Protein AF-A0A7V3EQZ7-F1 (afdb_monomer)

Mean predicted aligned error: 13.03 Å

pLDDT: mean 77.21, std 15.36, range [34.28, 95.94]

Solvent-accessible surface area (backbone atoms only — not comparable to full-atom values): 15156 Å² total; per-residue (Å²): 136,85,84,82,81,80,83,74,88,70,59,71,72,59,52,54,57,37,62,77,51,79,69,60,66,85,85,65,76,62,70,61,58,58,54,49,47,52,64,70,72,48,62,61,66,61,53,50,52,51,52,51,52,52,51,52,51,50,51,52,51,50,65,69,26,66,85,66,80,50,42,70,63,57,50,53,47,49,53,52,50,50,51,50,47,51,52,50,52,52,55,58,70,69,51,71,68,73,66,48,40,82,42,13,67,59,35,39,50,50,30,52,51,52,53,52,48,32,64,74,69,29,43,76,53,86,63,18,31,51,35,44,75,70,83,88,48,74,48,50,59,69,63,58,30,51,55,30,43,52,48,16,53,50,18,49,39,60,75,46,57,86,52,86,58,54,66,60,53,52,51,50,54,52,46,58,45,46,56,53,33,53,57,29,50,73,24,64,34,61,77,68,32,58,53,48,54,62,53,51,52,53,50,41,54,74,51,68,50,61,65,67,59,54,52,52,52,51,52,52,53,49,50,53,52,51,51,49,50,52,51,50,54,48,40,74,76,37,73,84,77,45,54,75,68,50,50,51,51,49,50,45,50,49,45,38,51,55,48,52,53,51,53,53,66,74,73,108

Foldseek 3Di:
DDDDDDDDDDDPVVVVVCVVVVNDDPPPPPDPVVVVCCVVVDDVVVVVVVVVVLVVVLVVLLVVCVVPPCSVLVNVLSVVVVVVVVVVVVVVVPDDLVVLLVVLVVLLVVLLVLLVCQLVPADQDLLFSQWDDPPSDIDGVLVVSLVSLLSSLLSLLVVCLPPPPLVCNLVVLVVSLVSSLVSCVSRVNNVSNVVSLVSSLVSCVVSVRDVVSSVVSVVVVVVVVVVVVVVVVVCVVPVVPDDPVRVVNVVSVVSNVVVVVVVVVVVD

Sequence (268 aa):
MKPTRRIVSLPRILQVVCMATNGVPLRTVAGDSFLKRVVTQTDWTLVLVTFALTAFGTVMIISATLSGGQSSQYMAKQAVAILLGLIAGTVFGLLNYQIFQRYWLVLFVAGIALLLFVLGFGTAFRSTKAWIHLGVLSFQPSEAVKILFILALAGYLDQTSSCSDQLKRACTASCMAGVMVLLLLAQPDLSAAILYLPITFVLLHVGGVERRFLVVLLVFTGLTAVLMLARMYVALSDPAALGGFGRWMQGALRGQMLQVSGTVAAVG

Structure (mmCIF, N/CA/C/O backbone):
data_AF-A0A7V3EQZ7-F1
#
_entry.id   AF-A0A7V3EQZ7-F1
#
loop_
_atom_site.group_PDB
_atom_site.id
_atom_site.type_symbol
_atom_site.label_atom_id
_atom_site.label_alt_id
_atom_site.label_comp_id
_atom_site.label_asym_id
_atom_site.label_entity_id
_atom_site.label_seq_id
_atom_site.pdbx_PDB_ins_code
_atom_site.Cartn_x
_atom_site.Cartn_y
_atom_site.Cartn_z
_atom_site.occupancy
_atom_site.B_iso_or_equiv
_atom_site.auth_seq_id
_atom_site.auth_comp_id
_atom_site.auth_asym_id
_atom_site.auth_atom_id
_atom_site.pdbx_PDB_model_num
ATOM 1 N N . MET A 1 1 ? -52.407 22.537 12.657 1.00 38.47 1 MET A N 1
ATOM 2 C CA . MET A 1 1 ? -52.781 21.571 11.598 1.00 38.47 1 MET A CA 1
ATOM 3 C C . MET A 1 1 ? -51.537 20.787 11.183 1.00 38.47 1 MET A C 1
ATOM 5 O O . MET A 1 1 ? -50.612 21.385 10.654 1.00 38.47 1 MET A O 1
ATOM 9 N N . LYS A 1 2 ? -51.453 19.486 11.502 1.00 34.28 2 LYS A N 1
ATOM 10 C CA . LYS A 1 2 ? -50.360 18.598 11.052 1.00 34.28 2 LYS A CA 1
ATOM 11 C C . LYS A 1 2 ? -50.650 18.150 9.611 1.00 34.28 2 LYS A C 1
ATOM 13 O O . LYS A 1 2 ? -51.750 17.650 9.390 1.00 34.28 2 LYS A O 1
ATOM 18 N N . PRO A 1 3 ? -49.717 18.268 8.651 1.00 45.06 3 PRO A N 1
ATOM 19 C CA . PRO A 1 3 ? -49.927 17.709 7.325 1.00 45.06 3 PRO A CA 1
ATOM 20 C C . PRO A 1 3 ? -49.698 16.193 7.363 1.00 45.06 3 PRO A C 1
ATOM 22 O O . PRO A 1 3 ? -48.621 15.701 7.706 1.00 45.06 3 PRO A O 1
ATOM 25 N N . THR A 1 4 ? -50.745 15.452 7.022 1.00 44.34 4 THR A N 1
ATOM 26 C CA . THR A 1 4 ? -50.782 14.000 6.852 1.00 44.34 4 THR A CA 1
ATOM 27 C C . THR A 1 4 ? -49.888 13.601 5.673 1.00 44.34 4 THR A C 1
ATOM 29 O O . THR A 1 4 ? -50.194 13.903 4.519 1.00 44.34 4 THR A O 1
ATOM 32 N N . ARG A 1 5 ? -48.761 12.923 5.935 1.00 44.06 5 ARG A N 1
ATOM 33 C CA . ARG A 1 5 ? -47.920 12.352 4.871 1.00 44.06 5 ARG A CA 1
ATOM 34 C C . ARG A 1 5 ? -48.611 11.119 4.293 1.00 44.06 5 ARG A C 1
ATOM 36 O O . ARG A 1 5 ? -48.707 10.086 4.946 1.00 44.06 5 ARG A O 1
ATOM 43 N N . ARG A 1 6 ? -49.086 11.247 3.056 1.00 40.53 6 ARG A N 1
ATOM 44 C CA . ARG A 1 6 ? -49.616 10.150 2.243 1.00 40.53 6 ARG A CA 1
ATOM 45 C C . ARG A 1 6 ? -48.445 9.222 1.874 1.00 40.53 6 ARG A C 1
ATOM 47 O O . ARG A 1 6 ? -47.548 9.629 1.139 1.00 40.53 6 ARG A O 1
ATOM 54 N N . ILE A 1 7 ? -48.414 8.013 2.436 1.00 43.34 7 ILE A N 1
ATOM 55 C CA . ILE A 1 7 ? -47.396 6.993 2.145 1.00 43.34 7 ILE A CA 1
ATOM 56 C C . ILE A 1 7 ? -47.726 6.401 0.773 1.00 43.34 7 ILE A C 1
ATOM 58 O O . ILE A 1 7 ? -48.620 5.570 0.646 1.00 43.34 7 ILE A O 1
ATOM 62 N N . VAL A 1 8 ? -47.036 6.867 -0.265 1.00 59.09 8 VAL A N 1
ATOM 63 C CA . VAL A 1 8 ? -47.041 6.205 -1.573 1.00 59.09 8 VAL A CA 1
ATOM 64 C C . VAL A 1 8 ? -46.056 5.041 -1.484 1.00 59.09 8 VAL A C 1
ATOM 66 O O . VAL A 1 8 ? -44.889 5.237 -1.143 1.00 59.09 8 VAL A O 1
ATOM 69 N N . SER A 1 9 ? -46.524 3.822 -1.742 1.00 58.41 9 SER A N 1
ATOM 70 C CA . SER A 1 9 ? -45.708 2.608 -1.756 1.00 58.41 9 SER A CA 1
ATOM 71 C C . SER A 1 9 ? -44.695 2.662 -2.906 1.00 58.41 9 SER A C 1
ATOM 73 O O . SER A 1 9 ? -45.022 2.346 -4.049 1.00 58.41 9 SER A O 1
ATOM 75 N N . LEU A 1 10 ? -43.466 3.099 -2.615 1.00 55.59 10 LEU A N 1
ATOM 76 C CA . LEU A 1 10 ? -42.359 3.073 -3.574 1.00 55.59 10 LEU A CA 1
ATOM 77 C C . LEU A 1 10 ? -41.895 1.626 -3.844 1.00 55.59 10 LEU A C 1
ATOM 79 O O . LEU A 1 10 ? -41.824 0.830 -2.905 1.00 55.59 10 LEU A O 1
ATOM 83 N N . PRO A 1 11 ? -41.535 1.280 -5.094 1.00 60.88 11 PRO A N 1
ATOM 84 C CA . PRO A 1 11 ? -40.991 -0.035 -5.431 1.00 60.88 11 PRO A CA 1
ATOM 85 C C . PRO A 1 11 ? -39.676 -0.303 -4.673 1.00 60.88 11 PRO A C 1
ATOM 87 O O . PRO A 1 11 ? -38.889 0.616 -4.436 1.00 60.88 11 PRO A O 1
ATOM 90 N N . ARG A 1 12 ? -39.416 -1.570 -4.307 1.00 58.22 12 ARG A N 1
ATOM 91 C CA . ARG A 1 12 ? -38.303 -1.985 -3.416 1.00 58.22 12 ARG A CA 1
ATOM 92 C C . ARG A 1 12 ? -36.925 -1.429 -3.810 1.00 58.22 12 ARG A C 1
ATOM 94 O O . ARG A 1 12 ? -36.139 -1.096 -2.932 1.00 58.22 12 ARG A O 1
ATOM 101 N N . ILE A 1 13 ? -36.643 -1.267 -5.103 1.00 56.00 13 ILE A N 1
ATOM 102 C CA . ILE A 1 13 ? -35.357 -0.745 -5.605 1.00 56.00 13 ILE A CA 1
ATOM 103 C C . ILE A 1 13 ? -35.133 0.713 -5.169 1.00 56.00 13 ILE A C 1
ATOM 105 O O . ILE A 1 13 ? -34.033 1.087 -4.771 1.00 56.00 13 ILE A O 1
ATOM 109 N N . LEU A 1 14 ? -36.191 1.527 -5.156 1.00 54.44 14 LEU A N 1
ATOM 110 C CA . LEU A 1 14 ? -36.125 2.928 -4.732 1.00 54.44 14 LEU A CA 1
ATOM 111 C C . LEU A 1 14 ? -35.968 3.076 -3.213 1.00 54.44 14 LEU A C 1
ATOM 113 O O . LEU A 1 14 ? -35.346 4.032 -2.755 1.00 54.44 14 LEU A O 1
ATOM 117 N N . GLN A 1 15 ? -36.466 2.118 -2.426 1.00 57.03 15 GLN A N 1
ATOM 118 C CA . GLN A 1 15 ? -36.246 2.095 -0.976 1.00 57.03 15 GLN A CA 1
ATOM 119 C C . GLN A 1 15 ? -34.787 1.784 -0.624 1.00 57.03 15 GLN A C 1
ATOM 121 O O . GLN A 1 15 ? -34.241 2.416 0.277 1.00 57.03 15 GLN A O 1
ATOM 126 N N . VAL A 1 16 ? -34.131 0.890 -1.374 1.00 56.09 16 VAL A N 1
ATOM 127 C CA . VAL A 1 16 ? -32.702 0.575 -1.193 1.00 56.09 16 VAL A CA 1
ATOM 128 C C . VAL A 1 16 ? -31.827 1.797 -1.494 1.00 56.09 16 VAL A C 1
ATOM 130 O O . VAL A 1 16 ? -30.931 2.115 -0.716 1.00 56.09 16 VAL A O 1
ATOM 133 N N . VAL A 1 17 ? -32.136 2.543 -2.561 1.00 54.78 17 VAL A N 1
ATOM 134 C CA . VAL A 1 17 ? -31.423 3.789 -2.900 1.00 54.78 17 VAL A CA 1
ATOM 135 C C . VAL A 1 17 ? -31.676 4.886 -1.856 1.00 54.78 17 VAL A C 1
ATOM 137 O O . VAL A 1 17 ? -30.745 5.584 -1.469 1.00 54.78 17 VAL A O 1
ATOM 140 N N . CYS A 1 18 ? -32.905 5.013 -1.345 1.00 45.50 18 CYS A N 1
ATOM 141 C CA . CYS A 1 18 ? -33.258 6.022 -0.340 1.00 45.50 18 CYS A CA 1
ATOM 142 C C . CYS A 1 18 ? -32.692 5.717 1.064 1.00 45.50 18 CYS A C 1
ATOM 144 O O . CYS A 1 18 ? -32.422 6.640 1.836 1.00 45.50 18 CYS A O 1
ATOM 146 N N . MET A 1 19 ? -32.504 4.437 1.405 1.00 52.50 19 MET A N 1
ATOM 147 C CA . MET A 1 19 ? -31.829 4.012 2.639 1.00 52.50 19 MET A CA 1
ATOM 148 C C . MET A 1 19 ? -30.310 4.201 2.554 1.00 52.50 19 MET A C 1
ATOM 150 O O . MET A 1 19 ? -29.696 4.581 3.547 1.00 52.50 19 MET A O 1
ATOM 154 N N . ALA A 1 20 ? -29.705 4.020 1.375 1.00 53.66 20 ALA A N 1
ATOM 155 C CA . ALA A 1 20 ? -28.277 4.265 1.163 1.00 53.66 20 ALA A CA 1
ATOM 156 C C . ALA A 1 20 ? -27.883 5.753 1.291 1.00 53.66 20 ALA A C 1
ATOM 158 O O . ALA A 1 20 ? -26.715 6.065 1.514 1.00 53.66 20 ALA A O 1
ATOM 159 N N . THR A 1 21 ? -28.845 6.677 1.178 1.00 49.75 21 THR A N 1
ATOM 160 C CA . THR A 1 21 ? -28.615 8.131 1.188 1.00 49.75 21 THR A CA 1
ATOM 161 C C . THR A 1 21 ? -29.081 8.847 2.463 1.00 49.75 21 THR A C 1
ATOM 163 O O . THR A 1 21 ? -29.215 10.068 2.444 1.00 49.75 21 THR A O 1
ATOM 166 N N . ASN A 1 22 ? -29.312 8.145 3.584 1.00 47.53 22 ASN A N 1
ATOM 167 C CA . ASN A 1 22 ? -29.761 8.755 4.854 1.00 47.53 22 ASN A CA 1
ATOM 168 C C . ASN A 1 22 ? -31.013 9.653 4.700 1.00 47.53 22 ASN A C 1
ATOM 170 O O . ASN A 1 22 ? -31.122 10.715 5.310 1.00 47.53 22 ASN A O 1
ATOM 174 N N . GLY A 1 23 ? -31.978 9.246 3.866 1.00 52.03 23 GLY A N 1
ATOM 175 C CA . GLY A 1 23 ? -33.264 9.946 3.758 1.00 52.03 23 GLY A CA 1
ATOM 176 C C . GLY A 1 23 ? -33.234 11.268 2.983 1.00 52.03 23 GLY A C 1
ATOM 177 O O . GLY A 1 23 ? -34.177 12.053 3.097 1.00 52.03 23 GLY A O 1
ATOM 178 N N . VAL A 1 24 ? -32.200 11.525 2.176 1.00 56.12 24 VAL A N 1
ATOM 179 C CA . VAL A 1 24 ? -32.183 12.686 1.274 1.00 56.12 24 VAL A CA 1
ATOM 180 C C . VAL A 1 24 ? -33.179 12.454 0.120 1.00 56.12 24 VAL A C 1
ATOM 182 O O . VAL A 1 24 ? -33.028 11.485 -0.629 1.00 56.12 24 VAL A O 1
ATOM 185 N N . PRO A 1 25 ? -34.208 13.309 -0.053 1.00 45.47 25 PRO A N 1
ATOM 186 C CA . PRO A 1 25 ? -35.210 13.132 -1.100 1.00 45.47 25 PRO A CA 1
ATOM 187 C C . PRO A 1 25 ? -34.597 13.309 -2.498 1.00 45.47 25 PRO A C 1
ATOM 189 O O . PRO A 1 25 ? -33.933 14.302 -2.776 1.00 45.47 25 PRO A O 1
ATOM 192 N N . LEU A 1 26 ? -34.896 12.384 -3.417 1.00 48.88 26 LEU A N 1
ATOM 193 C CA . LEU A 1 26 ? -34.338 12.296 -4.783 1.00 48.88 26 LEU A CA 1
ATOM 194 C C . LEU A 1 26 ? -34.625 13.503 -5.707 1.00 48.88 26 LEU A C 1
ATOM 196 O O . LEU A 1 26 ? -34.176 13.520 -6.848 1.00 48.88 26 LEU A O 1
ATOM 200 N N . ARG A 1 27 ? -35.363 14.520 -5.243 1.00 49.81 27 ARG A N 1
ATOM 201 C CA . ARG A 1 27 ? -35.756 15.699 -6.036 1.00 49.81 27 ARG A CA 1
ATOM 202 C C . ARG A 1 27 ? -34.757 16.865 -5.968 1.00 49.81 27 ARG A C 1
ATOM 204 O O . ARG A 1 27 ? -34.897 17.804 -6.738 1.00 49.81 27 ARG A O 1
ATOM 211 N N . THR A 1 28 ? -33.765 16.816 -5.075 1.00 48.47 28 THR A N 1
ATOM 212 C CA . THR A 1 28 ? -32.721 17.855 -4.904 1.00 48.47 28 THR A CA 1
ATOM 213 C C . THR A 1 28 ? -31.373 17.491 -5.541 1.00 48.47 28 THR A C 1
ATOM 215 O O . THR A 1 28 ? -30.395 18.229 -5.408 1.00 48.47 28 THR A O 1
ATOM 218 N N . VAL A 1 29 ? -31.317 16.377 -6.278 1.00 51.59 29 VAL A N 1
ATOM 219 C CA . VAL A 1 29 ? -30.139 15.889 -7.021 1.00 51.59 29 VAL A CA 1
ATOM 220 C C . VAL A 1 29 ? -30.112 16.480 -8.441 1.00 51.59 29 VAL A C 1
ATOM 222 O O . VAL A 1 29 ? -29.826 15.797 -9.416 1.00 51.59 29 VAL A O 1
ATOM 225 N N . ALA A 1 30 ? -30.479 17.753 -8.591 1.00 50.47 30 ALA A N 1
ATOM 226 C CA . ALA A 1 30 ? -30.326 18.477 -9.847 1.00 50.47 30 ALA A CA 1
ATOM 227 C C . ALA A 1 30 ? -29.003 19.254 -9.792 1.00 50.47 30 ALA A C 1
ATOM 229 O O . ALA A 1 30 ? -28.930 20.264 -9.099 1.00 50.47 30 ALA A O 1
ATOM 230 N N . GLY A 1 31 ? -27.972 18.729 -10.470 1.00 48.41 31 GLY A N 1
ATOM 231 C CA . GLY A 1 31 ? -26.750 19.407 -10.952 1.00 48.41 31 GLY A CA 1
ATOM 232 C C . GLY A 1 31 ? -25.867 20.150 -9.941 1.00 48.41 31 GLY A C 1
ATOM 233 O O . GLY A 1 31 ? -24.721 19.764 -9.704 1.00 48.41 31 GLY A O 1
ATOM 234 N N . ASP A 1 32 ? -26.397 21.209 -9.337 1.00 51.91 32 ASP A N 1
ATOM 235 C CA . ASP A 1 32 ? -25.641 22.213 -8.587 1.00 51.91 32 ASP A CA 1
ATOM 236 C C . ASP A 1 32 ? -25.216 21.732 -7.199 1.00 51.91 32 ASP A C 1
ATOM 238 O O . ASP A 1 32 ? -24.156 22.107 -6.703 1.00 51.91 32 ASP A O 1
ATOM 242 N N . SER A 1 33 ? -26.005 20.867 -6.556 1.00 59.28 33 SER A N 1
ATOM 243 C CA . SER A 1 33 ? -25.706 20.379 -5.204 1.00 59.28 33 SER A CA 1
ATOM 244 C C . SER A 1 33 ? -24.540 19.391 -5.178 1.00 59.28 33 SER A C 1
ATOM 246 O O . SER A 1 33 ? -23.755 19.409 -4.233 1.00 59.28 33 SER A O 1
ATOM 248 N N . PHE A 1 34 ? -24.387 18.568 -6.218 1.00 61.94 34 PHE A N 1
ATOM 249 C CA . PHE A 1 34 ? -23.321 17.573 -6.318 1.00 61.94 34 PHE A CA 1
ATOM 250 C C . PHE A 1 34 ? -21.981 18.211 -6.678 1.00 61.94 34 PHE A C 1
ATOM 252 O O . PHE A 1 34 ? -21.010 18.011 -5.952 1.00 61.94 34 PHE A O 1
ATOM 259 N N . LEU A 1 35 ? -21.941 19.038 -7.732 1.00 61.19 35 LEU A N 1
ATOM 260 C CA . LEU A 1 35 ? -20.725 19.763 -8.110 1.00 61.19 35 LEU A CA 1
ATOM 261 C C . LEU A 1 35 ? -20.260 20.669 -6.976 1.00 61.19 35 LEU A C 1
ATOM 263 O O . LEU A 1 35 ? -19.081 20.664 -6.642 1.00 61.19 35 LEU A O 1
ATOM 267 N N . LYS A 1 36 ? -21.181 21.366 -6.300 1.00 60.91 36 LYS A N 1
ATOM 268 C CA . LYS A 1 36 ? -20.830 22.178 -5.134 1.00 60.91 36 LYS A CA 1
ATOM 269 C C . LYS A 1 36 ? -20.263 21.328 -4.001 1.00 60.91 36 LYS A C 1
ATOM 271 O O . LYS A 1 36 ? -19.282 21.751 -3.402 1.00 60.91 36 LYS A O 1
ATOM 276 N N . ARG A 1 37 ? -20.804 20.132 -3.731 1.00 62.09 37 ARG A N 1
ATOM 277 C CA . ARG A 1 37 ? -20.272 19.213 -2.704 1.00 62.09 37 ARG A CA 1
ATOM 278 C C . ARG A 1 37 ? -18.882 18.696 -3.055 1.00 62.09 37 ARG A C 1
ATOM 280 O O . ARG A 1 37 ? -18.011 18.726 -2.198 1.00 62.09 37 ARG A O 1
ATOM 287 N N . VAL A 1 38 ? -18.669 18.280 -4.302 1.00 65.06 38 VAL A N 1
ATOM 288 C CA . VAL A 1 38 ? -17.358 17.831 -4.786 1.00 65.06 38 VAL A CA 1
ATOM 289 C C . VAL A 1 38 ? -16.359 18.983 -4.697 1.00 65.06 38 VAL A C 1
ATOM 291 O O . VAL A 1 38 ? -15.315 18.831 -4.082 1.00 65.06 38 VAL A O 1
ATOM 294 N N . VAL A 1 39 ? -16.700 20.170 -5.197 1.00 67.38 39 VAL A N 1
ATOM 295 C CA . VAL A 1 39 ? -15.806 21.338 -5.196 1.00 67.38 39 VAL A CA 1
ATOM 296 C C . VAL A 1 39 ? -15.506 21.856 -3.784 1.00 67.38 39 VAL A C 1
ATOM 298 O O . VAL A 1 39 ? -14.385 22.280 -3.537 1.00 67.38 39 VAL A O 1
ATOM 301 N N . THR A 1 40 ? -16.455 21.831 -2.841 1.00 68.00 40 THR A N 1
ATOM 302 C CA . THR A 1 40 ? -16.208 22.341 -1.472 1.0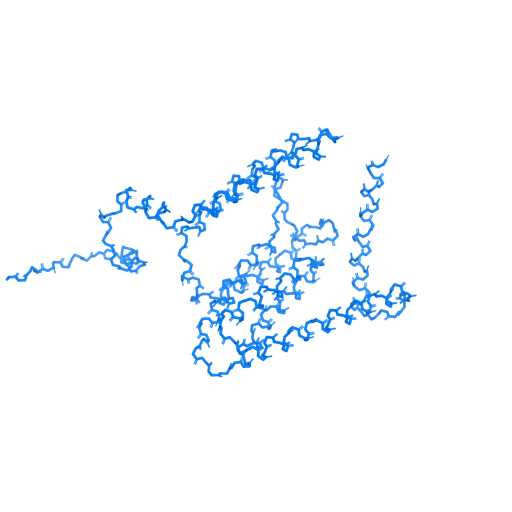0 68.00 40 THR A CA 1
ATOM 303 C C . THR A 1 40 ? -15.619 21.317 -0.508 1.00 68.00 40 THR A C 1
ATOM 305 O O . THR A 1 40 ? -14.984 21.726 0.458 1.00 68.00 40 THR A O 1
ATOM 308 N N . GLN A 1 41 ? -15.814 20.014 -0.731 1.00 74.44 41 GLN A N 1
ATOM 309 C CA . GLN A 1 41 ? -15.258 18.962 0.135 1.00 74.44 41 GLN A CA 1
ATOM 310 C C . GLN A 1 41 ? -13.957 18.355 -0.401 1.00 74.44 41 GLN A C 1
ATOM 312 O O . GLN A 1 41 ? -13.320 17.578 0.307 1.00 74.44 41 GLN A O 1
ATOM 317 N N . THR A 1 42 ? -13.554 18.698 -1.627 1.00 79.31 42 THR A N 1
ATOM 318 C CA . THR A 1 42 ? -12.269 18.268 -2.189 1.00 79.31 42 THR A CA 1
ATOM 319 C C . THR A 1 42 ? -11.150 19.175 -1.699 1.00 79.31 42 THR A C 1
ATOM 321 O O . THR A 1 42 ? -11.229 20.399 -1.807 1.00 79.31 42 THR 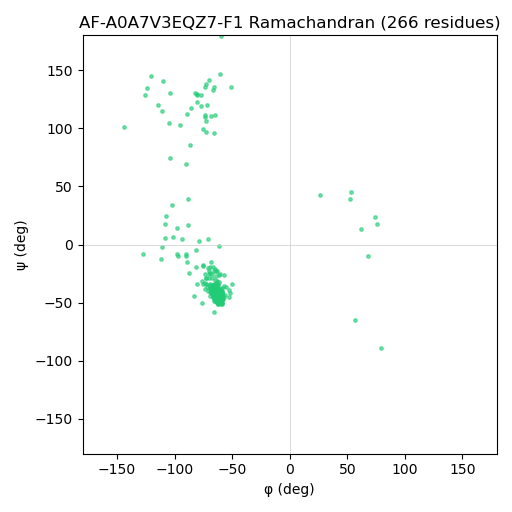A O 1
ATOM 324 N N . ASP A 1 43 ? -10.075 18.564 -1.206 1.00 86.88 43 ASP A N 1
ATOM 325 C CA . ASP A 1 43 ? -8.839 19.276 -0.905 1.00 86.88 43 ASP A CA 1
ATOM 326 C C . ASP A 1 43 ? -8.118 19.651 -2.210 1.00 86.88 43 ASP A C 1
ATOM 328 O O . ASP A 1 43 ? -7.390 18.855 -2.812 1.00 86.88 43 ASP A O 1
ATOM 332 N N . TRP A 1 44 ? -8.339 20.888 -2.658 1.00 88.19 44 TRP A N 1
ATOM 333 C CA . TRP A 1 44 ? -7.715 21.440 -3.862 1.00 88.19 44 TRP A CA 1
ATOM 334 C C . TRP A 1 44 ? -6.189 21.491 -3.783 1.00 88.19 44 TRP A C 1
ATOM 336 O O . TRP A 1 44 ? -5.531 21.415 -4.821 1.00 88.19 44 TRP A O 1
ATOM 346 N N . THR A 1 45 ? -5.617 21.562 -2.578 1.00 93.12 45 THR A N 1
ATOM 347 C CA . THR A 1 45 ? -4.163 21.541 -2.382 1.00 93.12 45 THR A CA 1
ATOM 348 C C . THR A 1 45 ? -3.609 20.185 -2.792 1.00 93.12 45 THR A C 1
ATOM 350 O O . THR A 1 45 ? -2.653 20.111 -3.563 1.00 93.12 45 THR A O 1
ATOM 353 N N . LEU A 1 46 ? -4.245 19.102 -2.339 1.00 89.69 46 LEU A N 1
ATOM 354 C CA . LEU A 1 46 ? -3.829 17.736 -2.652 1.00 89.69 46 LEU A CA 1
ATOM 355 C C . LEU A 1 46 ? -3.960 17.446 -4.152 1.00 89.69 46 LEU A C 1
ATOM 357 O O . LEU A 1 46 ? -3.048 16.877 -4.758 1.00 89.69 46 LEU A O 1
ATOM 361 N N . VAL A 1 47 ? -5.054 17.899 -4.770 1.00 89.81 47 VAL A N 1
ATOM 362 C CA . VAL A 1 47 ? -5.257 17.786 -6.222 1.00 89.81 47 VAL A CA 1
ATOM 363 C C . VAL A 1 47 ? -4.141 18.512 -6.978 1.00 89.81 47 VAL A C 1
ATOM 365 O O . VAL A 1 47 ? -3.488 17.907 -7.828 1.00 89.81 47 VAL A O 1
ATOM 368 N N . LEU A 1 48 ? -3.862 19.773 -6.636 1.00 93.12 48 LEU A N 1
ATOM 369 C CA . LEU A 1 48 ? -2.839 20.577 -7.307 1.00 93.12 48 LEU A CA 1
ATOM 370 C C . LEU A 1 48 ? -1.439 19.967 -7.158 1.00 93.12 48 LEU A C 1
ATOM 372 O O . LEU A 1 48 ? -0.722 19.841 -8.150 1.00 93.12 48 LEU A O 1
ATOM 376 N N . VAL A 1 49 ? -1.069 19.528 -5.951 1.00 94.62 49 VAL A N 1
ATOM 377 C CA . VAL A 1 49 ? 0.218 18.860 -5.691 1.00 94.62 49 VAL A CA 1
ATOM 378 C C . VAL A 1 49 ? 0.345 17.571 -6.506 1.00 94.62 49 VAL A C 1
ATOM 380 O O . VAL A 1 49 ? 1.398 17.312 -7.089 1.00 94.62 49 VAL A O 1
ATOM 383 N N . THR A 1 50 ? -0.730 16.788 -6.615 1.00 93.31 50 THR A N 1
ATOM 384 C CA . THR A 1 50 ? -0.744 15.549 -7.410 1.00 93.31 50 THR A CA 1
ATOM 385 C C . THR A 1 50 ? -0.532 15.835 -8.898 1.00 93.31 50 THR A C 1
ATOM 387 O O . THR A 1 50 ? 0.281 15.172 -9.547 1.00 93.31 50 THR A O 1
ATOM 390 N N . PHE A 1 51 ? -1.206 16.852 -9.445 1.00 93.62 51 PHE A N 1
ATOM 391 C CA . PHE A 1 51 ? -1.003 17.277 -10.833 1.00 93.62 51 PHE A CA 1
ATOM 392 C C . PHE A 1 51 ? 0.414 17.811 -11.072 1.00 93.62 51 PHE A C 1
ATOM 394 O O . PHE A 1 51 ? 1.029 17.455 -12.077 1.00 93.62 51 PHE A O 1
ATOM 401 N N . ALA A 1 52 ? 0.965 18.591 -10.139 1.00 95.12 52 ALA A N 1
ATOM 402 C CA . ALA A 1 52 ? 2.332 19.101 -10.226 1.00 95.12 52 ALA A CA 1
ATOM 403 C C . ALA A 1 52 ? 3.371 17.965 -10.237 1.00 95.12 52 ALA A C 1
ATOM 405 O O . ALA A 1 52 ? 4.247 17.940 -11.101 1.00 95.12 52 ALA A O 1
ATOM 406 N N . LEU A 1 53 ? 3.237 16.981 -9.339 1.00 95.19 53 LEU A N 1
ATOM 407 C CA . LEU A 1 53 ? 4.096 15.791 -9.300 1.00 95.19 53 LEU A CA 1
ATOM 408 C C . LEU A 1 53 ? 3.988 14.959 -10.582 1.00 95.19 53 LEU A C 1
ATOM 410 O O . LEU A 1 53 ? 4.997 14.486 -11.104 1.00 95.19 53 LEU A O 1
ATOM 414 N N . THR A 1 54 ? 2.777 14.812 -11.120 1.00 93.75 54 THR A N 1
ATOM 415 C CA . THR A 1 54 ? 2.536 14.064 -12.362 1.00 93.75 54 THR A CA 1
ATOM 416 C C . THR A 1 54 ? 3.156 14.767 -13.572 1.00 93.75 54 THR A C 1
ATOM 418 O O . THR A 1 54 ? 3.784 14.118 -14.414 1.00 93.75 54 THR A O 1
ATOM 421 N N . ALA A 1 55 ? 3.037 16.096 -13.652 1.00 93.19 55 ALA A N 1
ATOM 422 C CA . ALA A 1 55 ? 3.667 16.900 -14.696 1.00 93.19 55 ALA A CA 1
ATOM 423 C C . ALA A 1 55 ? 5.197 16.819 -14.609 1.00 93.19 55 ALA A C 1
ATOM 425 O O . ALA A 1 55 ? 5.854 16.523 -15.607 1.00 93.19 55 ALA A O 1
ATOM 426 N N . PHE A 1 56 ? 5.754 16.983 -13.407 1.00 95.12 56 PHE A N 1
ATOM 427 C CA . PHE A 1 56 ? 7.188 16.849 -13.165 1.00 95.12 56 PHE A CA 1
ATOM 428 C C . PHE A 1 56 ? 7.711 15.459 -13.561 1.00 95.12 56 PHE A C 1
ATOM 430 O O . PHE A 1 56 ? 8.688 15.352 -14.302 1.00 95.12 56 PHE A O 1
ATOM 437 N N . GLY A 1 57 ? 7.021 14.388 -13.156 1.00 92.75 57 GLY A N 1
ATOM 438 C CA . GLY A 1 57 ? 7.370 13.020 -13.545 1.00 92.75 57 GLY A CA 1
ATOM 439 C C . GLY A 1 57 ? 7.318 12.798 -15.060 1.00 92.75 57 GLY A C 1
ATOM 440 O O . GLY A 1 57 ? 8.193 12.144 -15.621 1.00 92.75 57 GLY A O 1
ATOM 441 N N . THR A 1 58 ? 6.343 13.400 -15.743 1.00 90.38 58 THR A N 1
ATOM 442 C CA . THR A 1 58 ? 6.225 13.320 -17.208 1.00 90.38 58 THR A CA 1
ATOM 443 C C . THR A 1 58 ? 7.397 14.014 -17.904 1.00 90.38 58 THR A C 1
ATOM 445 O O . THR A 1 58 ? 7.973 13.446 -18.830 1.00 90.38 58 THR A O 1
ATOM 448 N N . VAL A 1 59 ? 7.812 15.192 -17.422 1.00 90.75 59 VAL A N 1
ATOM 449 C CA . VAL A 1 59 ? 9.009 15.891 -17.922 1.00 90.75 59 VAL A CA 1
ATOM 450 C C . VAL A 1 59 ? 10.259 15.030 -17.733 1.00 90.75 59 VAL A C 1
ATOM 452 O O . VAL A 1 59 ? 11.045 14.882 -18.665 1.00 90.75 59 VAL A O 1
ATOM 455 N N . MET A 1 60 ? 10.416 14.396 -16.568 1.00 90.44 60 MET A N 1
ATOM 456 C CA . MET A 1 60 ? 11.551 13.507 -16.295 1.00 90.44 60 MET A CA 1
ATOM 457 C C . MET A 1 60 ? 11.595 12.297 -17.238 1.00 90.44 60 MET A C 1
ATOM 459 O O . MET A 1 60 ? 12.671 11.935 -17.714 1.00 90.44 60 MET A O 1
ATOM 463 N N . ILE A 1 61 ? 10.443 11.694 -17.554 1.00 88.94 61 ILE A N 1
ATOM 464 C CA . ILE A 1 61 ? 10.365 10.573 -18.505 1.00 88.94 61 ILE A CA 1
ATOM 465 C C . ILE A 1 61 ? 10.776 11.020 -19.909 1.00 88.94 61 ILE A C 1
ATOM 467 O O . ILE A 1 61 ? 11.549 10.321 -20.567 1.00 88.94 61 ILE A O 1
ATOM 471 N N . ILE A 1 62 ? 10.297 12.183 -20.362 1.00 86.75 62 ILE A N 1
ATOM 472 C CA . ILE A 1 62 ? 10.679 12.740 -21.665 1.00 86.75 62 ILE A CA 1
ATOM 473 C C . ILE A 1 62 ? 12.196 12.938 -21.700 1.00 86.75 62 ILE A C 1
ATOM 475 O O . ILE A 1 62 ? 12.849 12.401 -22.592 1.00 86.75 62 ILE A O 1
ATOM 479 N N . SER A 1 63 ? 12.765 13.598 -20.687 1.00 86.88 63 SER A N 1
ATOM 480 C CA . SER A 1 63 ? 14.207 13.844 -20.588 1.00 86.88 63 SER A CA 1
ATOM 481 C C . SER A 1 63 ? 15.041 12.562 -20.637 1.00 86.88 63 SER A C 1
ATOM 483 O O . SER A 1 63 ? 16.032 12.503 -21.358 1.00 86.88 63 SER A O 1
ATOM 485 N N . ALA A 1 64 ? 14.624 11.513 -19.923 1.00 85.00 64 ALA A N 1
ATOM 486 C CA . ALA A 1 64 ? 15.338 10.236 -19.892 1.00 85.00 64 ALA A CA 1
ATOM 487 C C . ALA A 1 64 ? 15.249 9.448 -21.211 1.00 85.00 64 ALA A C 1
ATOM 489 O O . ALA A 1 64 ? 16.126 8.639 -21.508 1.00 85.00 64 ALA A O 1
ATOM 490 N N . THR A 1 65 ? 14.197 9.667 -22.006 1.00 83.94 65 THR A N 1
ATOM 491 C CA . THR A 1 65 ? 13.926 8.876 -23.218 1.00 83.94 65 THR A CA 1
ATOM 492 C C . THR A 1 65 ? 14.427 9.552 -24.500 1.00 83.94 65 THR A C 1
ATOM 494 O O . THR A 1 65 ? 14.481 8.910 -25.551 1.00 83.94 65 THR A O 1
ATOM 497 N N . LEU A 1 66 ? 14.845 10.823 -24.432 1.00 77.25 66 LEU A N 1
ATOM 498 C CA . LEU A 1 66 ? 15.413 11.566 -25.568 1.00 77.25 66 LEU A CA 1
ATOM 499 C C . LEU A 1 66 ? 16.611 10.843 -26.204 1.00 77.25 66 LEU A C 1
ATOM 501 O O . LEU A 1 66 ? 16.730 10.824 -27.425 1.00 77.25 66 LEU A O 1
ATOM 505 N N . SER A 1 67 ? 17.446 10.188 -25.398 1.00 72.25 67 SER A N 1
ATOM 506 C CA . SER A 1 67 ? 18.657 9.494 -25.856 1.00 72.25 67 SER A CA 1
ATOM 507 C C . SER A 1 67 ? 18.384 8.158 -26.566 1.00 72.25 67 SER A C 1
ATOM 509 O O . SER A 1 67 ? 19.258 7.649 -27.257 1.00 72.25 67 SER A O 1
ATOM 511 N N . GLY A 1 68 ? 17.197 7.564 -26.380 1.00 68.88 68 GLY A N 1
ATOM 512 C CA . GLY A 1 68 ? 16.903 6.174 -26.763 1.00 68.88 68 GLY A CA 1
ATOM 513 C C . GLY A 1 68 ? 15.970 5.992 -27.966 1.00 68.88 68 GLY A C 1
ATOM 514 O O . GLY A 1 68 ? 15.545 4.870 -28.226 1.00 68.88 68 GLY A O 1
ATOM 515 N N . GLY A 1 69 ? 15.568 7.065 -28.661 1.00 69.44 69 GLY A N 1
ATOM 516 C CA . GLY A 1 69 ? 14.747 7.008 -29.888 1.00 69.44 69 GLY A CA 1
ATOM 517 C C . GLY A 1 69 ? 13.292 6.523 -29.732 1.00 69.44 69 GLY A C 1
ATOM 518 O O . GLY A 1 69 ? 12.494 6.672 -30.651 1.00 69.44 69 GLY A O 1
ATOM 519 N N . GLN A 1 70 ? 12.902 6.001 -28.565 1.00 72.12 70 GLN A N 1
ATOM 520 C CA . GLN A 1 70 ? 11.576 5.421 -28.290 1.00 72.12 70 GLN A CA 1
ATOM 521 C C . GLN A 1 70 ? 10.610 6.390 -27.576 1.00 72.12 70 GLN A C 1
ATOM 523 O O . GLN A 1 70 ? 9.573 5.972 -27.059 1.00 72.12 70 GLN A O 1
ATOM 528 N N . SER A 1 71 ? 10.925 7.692 -27.535 1.00 72.75 71 SER A N 1
ATOM 529 C CA . SER A 1 71 ? 10.205 8.706 -26.738 1.00 72.75 71 SER A CA 1
ATOM 530 C C . SER A 1 71 ? 8.684 8.702 -26.959 1.00 72.75 71 SER A C 1
ATOM 532 O O . SER A 1 71 ? 7.913 8.699 -25.999 1.00 72.75 71 SER A O 1
ATOM 534 N N . SER A 1 72 ? 8.237 8.559 -28.212 1.00 78.06 72 SER A N 1
ATOM 535 C CA . SER A 1 72 ? 6.808 8.540 -28.561 1.00 78.06 72 SER A CA 1
ATOM 536 C C . SER A 1 72 ? 6.026 7.402 -27.881 1.00 78.06 72 SER A C 1
ATOM 538 O O . SER A 1 72 ? 4.916 7.621 -27.393 1.00 78.06 72 SER A O 1
ATOM 540 N N . GLN A 1 73 ? 6.609 6.201 -27.764 1.00 80.56 73 GLN A N 1
ATOM 541 C CA . GLN A 1 73 ? 5.930 5.049 -27.157 1.00 80.56 73 GLN A CA 1
ATOM 542 C C . GLN A 1 73 ? 5.758 5.208 -25.640 1.00 80.56 73 GLN A C 1
ATOM 544 O O . GLN A 1 73 ? 4.708 4.865 -25.091 1.00 80.56 73 GLN A O 1
ATOM 549 N N . TYR A 1 74 ? 6.773 5.738 -24.954 1.00 82.50 74 TYR A N 1
ATOM 550 C CA . TYR A 1 74 ? 6.708 5.986 -23.512 1.00 82.50 74 TYR A CA 1
ATOM 551 C C . TYR A 1 74 ? 5.783 7.158 -23.179 1.00 82.50 74 TYR A C 1
ATOM 553 O O . TYR A 1 74 ? 5.020 7.071 -22.218 1.00 82.50 74 TYR A O 1
ATOM 561 N N . MET A 1 75 ? 5.764 8.204 -24.012 1.00 84.44 75 MET A N 1
ATOM 562 C CA . MET A 1 75 ? 4.810 9.307 -23.881 1.00 84.44 75 MET A CA 1
ATOM 563 C C . MET A 1 75 ? 3.361 8.840 -24.056 1.00 84.44 75 MET A C 1
ATOM 565 O O . MET A 1 75 ? 2.507 9.208 -23.251 1.00 84.44 75 MET A O 1
ATOM 569 N N . ALA A 1 76 ? 3.079 7.990 -25.050 1.00 85.12 76 ALA A N 1
ATOM 570 C CA . ALA A 1 76 ? 1.741 7.430 -25.246 1.00 85.12 76 ALA A CA 1
ATOM 571 C C . ALA A 1 76 ? 1.286 6.602 -24.031 1.00 85.12 76 ALA A C 1
ATOM 573 O O . ALA A 1 76 ? 0.170 6.776 -23.542 1.00 85.12 76 ALA A O 1
ATOM 574 N N . LYS A 1 77 ? 2.169 5.754 -23.484 1.00 84.94 77 LYS A N 1
ATOM 575 C CA . LYS A 1 77 ? 1.887 4.984 -22.261 1.00 84.94 77 LYS A CA 1
ATOM 576 C C . LYS A 1 77 ? 1.639 5.888 -21.054 1.00 84.94 77 LYS A C 1
ATOM 578 O O . LYS A 1 77 ? 0.691 5.646 -20.311 1.00 84.94 77 LYS A O 1
ATOM 583 N N . GLN A 1 78 ? 2.441 6.939 -20.885 1.00 88.88 78 GLN A N 1
ATOM 584 C CA . GLN A 1 78 ? 2.281 7.903 -19.796 1.00 88.88 78 GLN A CA 1
ATOM 585 C C . GLN A 1 78 ? 0.951 8.661 -19.905 1.00 88.88 78 GLN A C 1
ATOM 587 O O . GLN A 1 78 ? 0.243 8.795 -18.911 1.00 88.88 78 GLN A O 1
ATOM 592 N N . ALA A 1 79 ? 0.562 9.096 -21.106 1.00 88.94 79 ALA A N 1
ATOM 593 C CA . ALA A 1 79 ? -0.714 9.772 -21.333 1.00 88.94 79 ALA A CA 1
ATOM 594 C C . ALA A 1 79 ? -1.915 8.868 -21.000 1.00 88.94 79 ALA A C 1
ATOM 596 O O . ALA A 1 79 ? -2.838 9.296 -20.304 1.00 88.94 79 ALA A O 1
ATOM 597 N N . VAL A 1 80 ? -1.881 7.600 -21.428 1.00 89.69 80 VAL A N 1
ATOM 598 C CA . VAL A 1 80 ? -2.922 6.615 -21.086 1.00 89.69 80 VAL A CA 1
ATOM 599 C C . VAL A 1 80 ? -2.953 6.347 -19.579 1.00 89.69 80 VAL A C 1
ATOM 601 O O . VAL A 1 80 ? -4.035 6.280 -18.998 1.00 89.69 80 VAL A O 1
ATOM 604 N N . ALA A 1 81 ? -1.794 6.241 -18.923 1.00 88.44 81 ALA A N 1
ATOM 605 C CA . ALA A 1 81 ? -1.713 6.039 -17.477 1.00 88.44 81 ALA A CA 1
ATOM 606 C C . ALA A 1 81 ? -2.306 7.219 -16.689 1.00 88.44 81 ALA A C 1
ATOM 608 O O . ALA A 1 81 ? -3.059 6.997 -15.743 1.00 88.44 81 ALA A O 1
ATOM 609 N N . ILE A 1 82 ? -2.031 8.461 -17.105 1.00 91.19 82 ILE A N 1
ATOM 610 C CA . ILE A 1 82 ? -2.615 9.667 -16.496 1.00 91.19 82 ILE A CA 1
ATOM 611 C C . ILE A 1 82 ? -4.137 9.668 -16.663 1.00 91.19 82 ILE A C 1
ATOM 613 O O . ILE A 1 82 ? -4.859 9.905 -15.695 1.00 91.19 82 ILE A O 1
ATOM 617 N N . LEU A 1 83 ? -4.635 9.357 -17.864 1.00 91.88 83 LEU A N 1
ATOM 618 C CA . LEU A 1 83 ? -6.072 9.296 -18.130 1.00 91.88 83 LEU A CA 1
ATOM 619 C C . LEU A 1 83 ? -6.763 8.230 -17.267 1.00 91.88 83 LEU A C 1
ATOM 621 O O . LEU A 1 83 ? -7.783 8.509 -16.637 1.00 91.88 83 LEU A O 1
ATOM 625 N N . LEU A 1 84 ? -6.192 7.025 -17.192 1.00 90.38 84 LEU A N 1
ATOM 626 C CA . LEU A 1 84 ? -6.711 5.948 -16.347 1.00 90.38 84 LEU A CA 1
ATOM 627 C C . LEU A 1 84 ? -6.661 6.311 -14.862 1.00 90.38 84 LEU A C 1
ATOM 629 O O . LEU A 1 84 ? -7.622 6.041 -14.145 1.00 90.38 84 LEU A O 1
ATOM 633 N N . GLY A 1 85 ? -5.584 6.955 -14.407 1.00 90.06 85 GLY A N 1
ATOM 634 C CA . GLY A 1 85 ? -5.452 7.449 -13.039 1.00 90.06 85 GLY A CA 1
ATOM 635 C C . GLY A 1 85 ? -6.513 8.493 -12.689 1.00 90.06 85 GLY A C 1
ATOM 636 O O . GLY A 1 85 ? -7.101 8.424 -11.613 1.00 90.06 85 GLY A O 1
ATOM 637 N N . LEU A 1 86 ? -6.825 9.407 -13.614 1.00 90.56 86 LEU A N 1
ATOM 638 C CA . LEU A 1 86 ? -7.866 10.420 -13.430 1.00 90.56 86 LEU A CA 1
ATOM 639 C C . LEU A 1 86 ? -9.264 9.794 -13.344 1.00 90.56 86 LEU A C 1
ATOM 641 O O . LEU A 1 86 ? -10.047 10.143 -12.458 1.00 90.56 86 LEU A O 1
ATOM 645 N N . ILE A 1 87 ? -9.567 8.839 -14.230 1.00 90.81 87 ILE A N 1
ATOM 646 C CA . ILE A 1 87 ? -10.832 8.092 -14.208 1.00 90.81 87 ILE A CA 1
ATOM 647 C C . ILE A 1 87 ? -10.948 7.309 -12.898 1.00 90.81 87 ILE A C 1
ATOM 649 O O . ILE A 1 87 ? -11.948 7.440 -12.195 1.00 90.81 87 ILE A O 1
ATOM 653 N N . ALA A 1 88 ? -9.918 6.539 -12.539 1.00 88.62 88 ALA A N 1
ATOM 654 C CA . ALA A 1 88 ? -9.900 5.750 -11.314 1.00 88.62 88 ALA A CA 1
ATOM 655 C C . ALA A 1 88 ? -10.051 6.640 -10.074 1.00 88.62 88 ALA A C 1
ATOM 657 O O . ALA A 1 88 ? -10.918 6.379 -9.245 1.00 88.62 88 ALA A O 1
ATOM 658 N N . GLY A 1 89 ? -9.275 7.722 -9.970 1.00 87.38 89 GLY A N 1
ATOM 659 C CA . GLY A 1 89 ? -9.345 8.670 -8.857 1.00 87.38 89 GLY A CA 1
ATOM 660 C C . GLY A 1 89 ? -10.727 9.303 -8.710 1.00 87.38 89 GLY A C 1
ATOM 661 O O . GLY A 1 89 ? -11.256 9.371 -7.603 1.00 87.38 89 GLY A O 1
ATOM 662 N N . THR A 1 90 ? -11.357 9.676 -9.827 1.00 85.06 90 THR A N 1
ATOM 663 C CA . THR A 1 90 ? -12.724 10.210 -9.818 1.00 85.06 90 THR A CA 1
ATOM 664 C C . THR A 1 90 ? -13.721 9.150 -9.353 1.00 85.06 90 THR A C 1
ATOM 666 O O . THR A 1 90 ? -14.511 9.415 -8.455 1.00 85.06 90 THR A O 1
ATOM 669 N N . VAL A 1 91 ? -13.668 7.930 -9.897 1.00 86.12 91 VAL A N 1
ATOM 670 C CA . VAL A 1 91 ? -14.571 6.835 -9.502 1.00 86.12 91 VAL A CA 1
ATOM 671 C C . VAL A 1 91 ? -14.421 6.503 -8.017 1.00 86.12 91 VAL A C 1
ATOM 673 O O . VAL A 1 91 ? -15.422 6.447 -7.305 1.00 86.12 91 VAL A O 1
ATOM 676 N N . PHE A 1 92 ? -13.191 6.334 -7.524 1.00 83.25 92 PHE A N 1
ATOM 677 C CA . PHE A 1 92 ? -12.939 6.037 -6.113 1.00 83.25 92 PHE A CA 1
ATOM 678 C C . PHE A 1 92 ? -13.335 7.189 -5.187 1.00 83.25 92 PHE A C 1
ATOM 680 O O . PHE A 1 92 ? -13.855 6.927 -4.106 1.00 83.25 92 PHE A O 1
ATOM 687 N N . GLY A 1 93 ? -13.173 8.444 -5.617 1.00 80.81 93 GLY A N 1
ATOM 688 C CA . GLY A 1 93 ? -13.631 9.616 -4.866 1.00 80.81 93 GLY A CA 1
ATOM 689 C C . GLY A 1 93 ? -15.154 9.692 -4.701 1.00 80.81 93 GLY A C 1
ATOM 690 O O . GLY A 1 93 ? -15.641 10.307 -3.755 1.00 80.81 93 GLY A O 1
ATOM 691 N N . LEU A 1 94 ? -15.916 9.040 -5.583 1.00 79.44 94 LEU A N 1
ATOM 692 C CA . LEU A 1 94 ? -17.378 8.969 -5.501 1.00 79.44 94 LEU A CA 1
ATOM 693 C C . LEU A 1 94 ? -17.888 7.783 -4.677 1.00 79.44 94 LEU A C 1
ATOM 695 O O . LEU A 1 94 ? -19.064 7.755 -4.301 1.00 79.44 94 LEU A O 1
ATOM 699 N N . LEU A 1 95 ? -17.037 6.796 -4.395 1.00 80.81 95 LEU A N 1
ATOM 700 C CA . LEU A 1 95 ? -17.425 5.622 -3.624 1.00 80.81 95 LEU A CA 1
ATOM 701 C C . LEU A 1 95 ? -17.489 5.954 -2.132 1.00 80.81 95 LEU A C 1
ATOM 703 O O . LEU A 1 95 ? -16.539 6.457 -1.535 1.00 80.81 95 LEU A O 1
ATOM 707 N N . ASN A 1 96 ? -18.611 5.609 -1.497 1.00 78.94 96 ASN A N 1
ATOM 708 C CA . ASN A 1 96 ? -18.728 5.726 -0.050 1.00 78.94 96 ASN A CA 1
ATOM 709 C C . ASN A 1 96 ? -17.893 4.633 0.630 1.00 78.94 96 ASN A C 1
ATOM 711 O O . ASN A 1 96 ? -18.283 3.461 0.662 1.00 78.94 96 ASN A O 1
ATOM 715 N N . TYR A 1 97 ? -16.766 5.036 1.214 1.00 76.31 97 TYR A N 1
ATOM 716 C CA . TYR A 1 97 ? -15.841 4.110 1.854 1.00 76.31 97 TYR A CA 1
ATOM 717 C C . TYR A 1 97 ? -16.426 3.409 3.095 1.00 76.31 97 TYR A C 1
ATOM 719 O O . TYR A 1 97 ? -15.971 2.326 3.457 1.00 76.31 97 TYR A O 1
ATOM 727 N N . GLN A 1 98 ? -17.464 3.975 3.725 1.00 76.12 98 GLN A N 1
ATOM 728 C CA . GLN A 1 98 ? -18.096 3.405 4.924 1.00 76.12 98 GLN A CA 1
ATOM 729 C C . GLN A 1 98 ? -18.752 2.049 4.641 1.00 76.12 98 GLN A C 1
ATOM 731 O O . GLN A 1 98 ? -18.832 1.193 5.518 1.00 76.12 98 GLN A O 1
ATOM 736 N N . ILE A 1 99 ? -19.171 1.804 3.395 1.00 78.31 99 ILE A N 1
ATOM 737 C CA . ILE A 1 99 ? -19.772 0.525 2.997 1.00 78.31 99 ILE A CA 1
ATOM 738 C C . ILE A 1 99 ? -18.750 -0.611 3.155 1.00 78.31 99 ILE A C 1
ATOM 740 O O . ILE A 1 99 ? -19.105 -1.711 3.580 1.00 78.31 99 ILE A O 1
ATOM 744 N N . PHE A 1 100 ? -17.471 -0.343 2.878 1.00 79.81 100 PHE A N 1
ATOM 745 C CA . PHE A 1 100 ? -16.402 -1.341 2.926 1.00 79.81 100 PHE A CA 1
ATOM 746 C C . PHE A 1 100 ? -16.072 -1.813 4.345 1.00 79.81 100 PHE A C 1
ATOM 748 O O . PHE A 1 100 ? -15.631 -2.950 4.509 1.00 79.81 100 PHE A O 1
ATOM 755 N N . GLN A 1 101 ? -16.361 -1.007 5.374 1.00 81.19 101 GLN A N 1
ATOM 756 C CA . GLN A 1 101 ? -16.104 -1.367 6.774 1.00 81.19 101 GLN A CA 1
ATOM 757 C C . GLN A 1 101 ? -16.839 -2.649 7.186 1.00 81.19 101 GLN A C 1
ATOM 759 O O . GLN A 1 101 ? -16.290 -3.483 7.905 1.00 81.19 101 GLN A O 1
ATOM 764 N N . ARG A 1 102 ? -18.069 -2.856 6.693 1.00 84.81 102 ARG A N 1
ATOM 765 C CA . ARG A 1 102 ? -18.872 -4.048 7.008 1.00 84.81 102 ARG A CA 1
ATOM 766 C C . ARG A 1 102 ? -18.372 -5.313 6.304 1.00 84.81 102 ARG A C 1
ATOM 768 O O . ARG A 1 102 ? -18.581 -6.410 6.813 1.00 84.81 102 ARG A O 1
ATOM 775 N N . TYR A 1 103 ? -17.697 -5.166 5.166 1.00 90.00 103 TYR A N 1
ATOM 776 C CA . TYR A 1 103 ? -17.265 -6.271 4.302 1.00 90.00 103 TYR A CA 1
ATOM 777 C C . TYR A 1 103 ? -15.753 -6.518 4.351 1.00 90.00 103 TYR A C 1
ATOM 779 O O . TYR A 1 103 ? -15.192 -7.083 3.414 1.00 90.00 103 TYR A O 1
ATOM 787 N N . TRP A 1 104 ? -15.083 -6.130 5.439 1.00 91.75 104 TRP A N 1
ATOM 788 C CA . TRP A 1 104 ? -13.627 -6.249 5.565 1.00 91.75 104 TRP A CA 1
ATOM 789 C C . TRP A 1 104 ? -13.097 -7.661 5.280 1.00 91.75 104 TRP A C 1
ATOM 791 O O . TRP A 1 104 ? -12.078 -7.807 4.610 1.00 91.75 104 TRP A O 1
ATOM 801 N N . LEU A 1 105 ? -13.810 -8.704 5.720 1.00 92.50 105 LEU A N 1
ATOM 802 C CA . LEU A 1 105 ? -13.407 -10.094 5.494 1.00 92.50 105 LEU A CA 1
ATOM 803 C C . LEU A 1 105 ? -13.487 -10.459 4.007 1.00 92.50 105 LEU A C 1
ATOM 805 O O . LEU A 1 105 ? -12.577 -11.092 3.480 1.00 92.50 105 LEU A O 1
ATOM 809 N N . VAL A 1 106 ? -14.528 -9.995 3.307 1.00 94.12 106 VAL A N 1
ATOM 810 C CA . VAL A 1 106 ? -14.678 -10.199 1.857 1.00 94.12 106 VAL A CA 1
ATOM 811 C C . VAL A 1 106 ? -13.544 -9.508 1.103 1.00 94.12 106 VAL A C 1
ATOM 813 O O . VAL A 1 106 ? -12.964 -10.110 0.206 1.00 94.12 106 VAL A O 1
ATOM 816 N N . LEU A 1 107 ? -13.180 -8.283 1.492 1.00 93.44 107 LEU A N 1
ATOM 817 C CA . LEU A 1 107 ? -12.069 -7.542 0.882 1.00 93.44 107 LEU A CA 1
ATOM 818 C C . LEU A 1 107 ? -10.724 -8.233 1.115 1.00 93.44 107 LEU A C 1
ATOM 820 O O . LEU A 1 107 ? -9.916 -8.336 0.193 1.00 93.44 107 LEU A O 1
ATOM 824 N N . PHE A 1 108 ? -10.504 -8.752 2.324 1.00 94.94 108 PHE A N 1
ATOM 825 C CA . PHE A 1 108 ? -9.294 -9.496 2.656 1.00 94.94 108 PHE A CA 1
ATOM 826 C C . PHE A 1 108 ? -9.175 -10.776 1.823 1.00 94.94 108 PHE A C 1
ATOM 828 O O . PHE A 1 108 ? -8.153 -10.999 1.177 1.00 94.94 108 PHE A O 1
ATOM 835 N N . VAL A 1 109 ? -10.239 -11.583 1.776 1.00 95.94 109 VAL A N 1
ATOM 836 C CA . VAL A 1 109 ? -10.277 -12.826 0.991 1.00 95.94 109 VAL A CA 1
ATOM 837 C C . VAL A 1 109 ? -10.153 -12.540 -0.505 1.00 95.94 109 VAL A C 1
ATOM 839 O O . VAL A 1 109 ? -9.426 -13.253 -1.192 1.00 95.94 109 VAL A O 1
ATOM 842 N N . ALA A 1 110 ? -10.782 -11.476 -1.010 1.00 94.81 110 ALA A N 1
ATOM 843 C CA . ALA A 1 110 ? -10.616 -11.040 -2.395 1.00 94.81 110 ALA A CA 1
ATOM 844 C C . ALA A 1 110 ? -9.156 -10.667 -2.704 1.00 94.81 110 ALA A C 1
ATOM 846 O O . ALA A 1 110 ? -8.643 -11.034 -3.759 1.00 94.81 110 ALA A O 1
ATOM 847 N N . GLY A 1 111 ? -8.461 -10.005 -1.771 1.00 94.06 111 GLY A N 1
ATOM 848 C CA . GLY A 1 111 ? -7.033 -9.705 -1.889 1.00 94.06 111 GLY A CA 1
ATOM 849 C C . GLY A 1 111 ? -6.161 -10.963 -1.955 1.00 94.06 111 GLY A C 1
ATOM 850 O O . GLY A 1 111 ? -5.302 -11.068 -2.830 1.00 94.06 111 GLY A O 1
ATOM 851 N N . ILE A 1 112 ? -6.424 -11.949 -1.088 1.00 94.50 112 ILE A N 1
ATOM 852 C CA . ILE A 1 112 ? -5.745 -13.257 -1.124 1.00 94.50 112 ILE A CA 1
ATOM 853 C C . ILE A 1 112 ? -6.000 -13.947 -2.465 1.00 94.50 112 ILE A C 1
ATOM 855 O O . ILE A 1 112 ? -5.058 -14.379 -3.124 1.00 94.50 112 ILE A O 1
ATOM 859 N N . ALA A 1 113 ? -7.264 -14.036 -2.884 1.00 93.94 113 ALA A N 1
ATOM 860 C CA . ALA A 1 113 ? -7.651 -14.691 -4.127 1.00 93.94 113 ALA A CA 1
ATOM 861 C C . ALA A 1 113 ? -6.972 -14.044 -5.342 1.00 93.94 113 ALA A C 1
ATOM 863 O O . ALA A 1 113 ? -6.488 -14.752 -6.222 1.00 93.94 113 ALA A O 1
ATOM 864 N N . LEU A 1 114 ? -6.870 -12.712 -5.361 1.00 91.06 114 LEU A N 1
ATOM 865 C CA . LEU A 1 114 ? -6.197 -11.978 -6.427 1.00 91.06 114 LEU A CA 1
ATOM 866 C C . LEU A 1 114 ? -4.684 -12.254 -6.453 1.00 91.06 114 LEU A C 1
ATOM 868 O O . LEU A 1 114 ? -4.130 -12.480 -7.526 1.00 91.06 114 LEU A O 1
ATOM 872 N N . LEU A 1 115 ? -4.013 -12.306 -5.297 1.00 89.62 115 LEU A N 1
ATOM 873 C CA . LEU A 1 115 ? -2.595 -12.690 -5.230 1.00 89.62 115 LEU A CA 1
ATOM 874 C C . LEU A 1 115 ? -2.367 -14.144 -5.665 1.00 89.62 115 LEU A C 1
ATOM 876 O O . LEU A 1 115 ? -1.416 -14.422 -6.394 1.00 89.62 115 LEU A O 1
ATOM 880 N N . LEU A 1 116 ? -3.237 -15.072 -5.262 1.00 90.81 116 LEU A N 1
ATOM 881 C CA . LEU A 1 116 ? -3.156 -16.472 -5.692 1.00 90.81 116 LEU A CA 1
ATOM 882 C C . LEU A 1 116 ? -3.379 -16.616 -7.199 1.00 90.81 116 LEU A C 1
ATOM 884 O O . LEU A 1 116 ? -2.661 -17.368 -7.858 1.00 90.81 116 LEU A O 1
ATOM 888 N N . PHE A 1 117 ? -4.327 -15.860 -7.755 1.00 88.31 117 PHE A N 1
ATOM 889 C CA . PHE A 1 117 ? -4.578 -15.825 -9.191 1.00 88.31 117 PHE A CA 1
ATOM 890 C C . PHE A 1 117 ? -3.324 -15.401 -9.964 1.00 88.31 117 PHE A C 1
ATOM 892 O O . PHE A 1 117 ? -2.920 -16.072 -10.910 1.00 88.31 117 PHE A O 1
ATOM 899 N N . VAL A 1 118 ? -2.648 -14.341 -9.520 1.00 85.50 118 VAL A N 1
ATOM 900 C CA . VAL A 1 118 ? -1.394 -13.884 -10.141 1.00 85.50 118 VAL A CA 1
ATOM 901 C C . VAL A 1 118 ? -0.257 -14.872 -9.949 1.00 85.50 118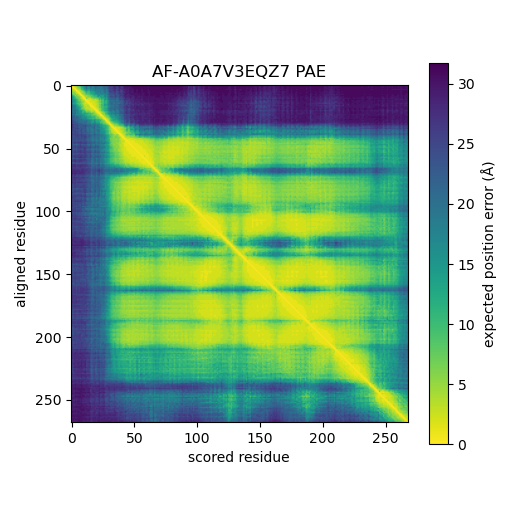 VAL A C 1
ATOM 903 O O . VAL A 1 118 ? 0.550 -15.053 -10.853 1.00 85.50 118 VAL A O 1
ATOM 906 N N . LEU A 1 119 ? -0.192 -15.559 -8.813 1.00 83.56 119 LEU A N 1
ATOM 907 C CA . LEU A 1 119 ? 0.845 -16.561 -8.595 1.00 83.56 119 LEU A CA 1
ATOM 908 C C . LEU A 1 119 ? 0.741 -17.723 -9.606 1.00 83.56 119 LEU A C 1
ATOM 910 O O . LEU A 1 119 ? 1.766 -18.262 -10.031 1.00 83.56 119 LEU A O 1
ATOM 914 N N . GLY A 1 120 ? -0.484 -18.077 -10.017 1.00 80.88 120 GLY A N 1
ATOM 915 C CA . GLY A 1 120 ? -0.755 -19.109 -11.023 1.00 80.88 120 GLY A CA 1
ATOM 916 C C . GLY A 1 120 ? -0.663 -18.628 -12.477 1.00 80.88 120 GLY A C 1
ATOM 917 O O . GLY A 1 120 ? -0.062 -19.309 -13.304 1.00 80.88 120 GLY A O 1
ATOM 918 N N . PHE A 1 121 ? -1.237 -17.462 -12.788 1.00 78.50 121 PHE A N 1
ATOM 919 C CA . PHE A 1 121 ? -1.425 -16.962 -14.162 1.00 78.50 121 PHE A CA 1
ATOM 920 C C . PHE A 1 121 ? -0.565 -15.739 -14.515 1.00 78.50 121 PHE A C 1
ATOM 922 O O . PHE A 1 121 ? -0.625 -15.237 -15.637 1.00 78.50 121 PHE A O 1
ATOM 929 N N . GLY A 1 122 ? 0.217 -15.230 -13.567 1.00 71.00 122 GLY A N 1
ATOM 930 C CA . GLY A 1 122 ? 1.073 -14.069 -13.755 1.00 71.00 122 GLY A CA 1
ATOM 931 C C . GLY A 1 122 ? 2.186 -14.350 -14.754 1.00 71.00 122 GLY A C 1
ATOM 932 O O . GLY A 1 122 ? 2.862 -15.381 -14.706 1.00 71.00 122 GLY A O 1
ATOM 933 N N . THR A 1 123 ? 2.403 -13.396 -15.652 1.00 67.00 123 THR A N 1
ATOM 934 C CA . THR A 1 123 ? 3.541 -13.441 -16.567 1.00 67.00 123 THR A CA 1
ATOM 935 C C . THR A 1 123 ? 4.825 -13.124 -15.804 1.00 67.00 123 THR A C 1
ATOM 937 O O . THR A 1 123 ? 4.859 -12.217 -14.968 1.00 67.00 123 THR A O 1
ATOM 940 N N . ALA A 1 124 ? 5.882 -13.899 -16.060 1.00 65.69 124 ALA A N 1
ATOM 941 C CA . ALA A 1 124 ? 7.187 -13.647 -15.467 1.00 65.69 124 ALA A CA 1
ATOM 942 C C . ALA A 1 124 ? 7.815 -12.423 -16.145 1.00 65.69 124 ALA A C 1
ATOM 944 O O . ALA A 1 12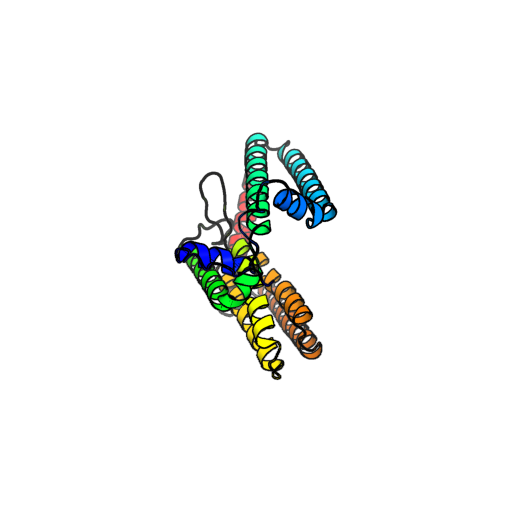4 ? 8.191 -12.479 -17.314 1.00 65.69 124 ALA A O 1
ATOM 945 N N . PHE A 1 125 ? 7.940 -11.325 -15.405 1.00 59.00 125 PHE A N 1
ATOM 946 C CA . PHE A 1 125 ? 8.626 -10.119 -15.852 1.00 59.00 125 PHE A CA 1
ATOM 947 C C . PHE A 1 125 ? 9.693 -9.756 -14.820 1.00 59.00 125 PHE A C 1
ATOM 949 O O . PHE A 1 125 ? 9.404 -9.703 -13.627 1.00 59.00 125 PHE A O 1
ATOM 956 N N . ARG A 1 126 ? 10.941 -9.535 -15.255 1.00 56.12 126 ARG A N 1
ATOM 957 C CA . ARG A 1 126 ? 12.074 -9.234 -14.353 1.00 56.12 126 ARG A CA 1
ATOM 958 C C . ARG A 1 126 ? 12.261 -10.263 -13.217 1.00 56.12 126 ARG A C 1
ATOM 960 O O . ARG A 1 126 ? 12.462 -9.892 -12.068 1.00 56.12 126 ARG A O 1
ATOM 967 N N . SER A 1 127 ? 12.187 -11.560 -13.541 1.00 58.34 127 SER A N 1
ATOM 968 C CA . SER A 1 127 ? 12.293 -12.694 -12.598 1.00 58.34 127 SER A CA 1
ATOM 969 C C . SER A 1 127 ? 11.205 -12.770 -11.508 1.00 58.34 127 SER A C 1
ATOM 971 O O . SER A 1 127 ? 11.320 -13.570 -10.576 1.00 58.34 127 SER A O 1
ATOM 973 N N . THR A 1 128 ? 10.127 -12.003 -11.656 1.00 59.69 128 THR A N 1
ATOM 974 C CA . THR A 1 128 ? 9.002 -11.949 -10.720 1.00 59.69 128 THR A CA 1
ATOM 975 C C . THR A 1 128 ? 7.698 -12.258 -11.462 1.00 59.69 128 THR A C 1
ATOM 977 O O . THR A 1 128 ? 7.437 -11.728 -12.543 1.00 59.69 128 THR A O 1
ATOM 980 N N . LYS A 1 129 ? 6.848 -13.118 -10.887 1.00 66.25 129 LYS A N 1
ATOM 981 C CA . LYS A 1 129 ? 5.499 -13.413 -11.409 1.00 66.25 129 LYS A CA 1
ATOM 982 C C . LYS A 1 129 ? 4.468 -12.464 -10.794 1.00 66.25 129 LYS A C 1
ATOM 984 O O . LYS A 1 129 ? 3.659 -12.885 -9.975 1.00 66.25 129 LYS A O 1
ATOM 989 N N . ALA A 1 130 ? 4.529 -11.187 -11.162 1.00 72.00 130 ALA A N 1
ATOM 990 C CA . ALA A 1 130 ? 3.684 -10.145 -10.561 1.00 72.00 130 ALA A CA 1
ATOM 991 C C . ALA A 1 130 ? 2.896 -9.297 -11.562 1.00 72.00 130 ALA A C 1
ATOM 993 O O . ALA A 1 130 ? 2.042 -8.502 -11.166 1.00 72.00 130 ALA A O 1
ATOM 994 N N . TRP A 1 131 ? 3.171 -9.452 -12.857 1.00 76.69 131 TRP A N 1
ATOM 995 C CA . TRP A 1 131 ? 2.598 -8.604 -13.893 1.00 76.69 131 TRP A CA 1
ATOM 996 C C . TRP A 1 131 ? 1.604 -9.379 -14.747 1.00 76.69 131 TRP A C 1
ATOM 998 O O . TRP A 1 131 ? 1.827 -10.541 -15.096 1.00 76.69 131 TRP A O 1
ATOM 1008 N N . ILE A 1 132 ? 0.509 -8.709 -15.099 1.00 79.31 132 ILE A N 1
ATOM 1009 C CA . ILE A 1 132 ? -0.432 -9.144 -16.127 1.00 79.31 132 ILE A CA 1
ATOM 1010 C C . ILE A 1 132 ? -0.294 -8.173 -17.299 1.00 79.31 132 ILE A C 1
ATOM 1012 O O . ILE A 1 132 ? -0.584 -6.980 -17.167 1.00 79.31 132 ILE A O 1
ATOM 1016 N N . HIS A 1 133 ? 0.165 -8.673 -18.446 1.00 78.25 133 HIS A N 1
ATOM 1017 C CA . HIS A 1 133 ? 0.272 -7.881 -19.668 1.00 78.25 133 HIS A CA 1
ATOM 1018 C C . HIS A 1 133 ? -1.056 -7.894 -20.432 1.00 78.25 133 HIS A C 1
ATOM 1020 O O . HIS A 1 133 ? -1.506 -8.932 -20.905 1.00 78.25 133 HIS A O 1
ATOM 1026 N N . LEU A 1 134 ? -1.659 -6.717 -20.588 1.00 75.44 134 LEU A N 1
ATOM 1027 C CA . LEU A 1 134 ? -2.883 -6.473 -21.358 1.00 75.44 134 LEU A CA 1
ATOM 1028 C C . LEU A 1 134 ? -2.540 -5.849 -22.729 1.00 75.44 134 LEU A C 1
ATOM 1030 O O . LEU A 1 134 ? -3.246 -4.979 -23.235 1.00 75.44 134 LEU A O 1
ATOM 1034 N N . GLY A 1 135 ? -1.399 -6.242 -23.307 1.00 72.88 135 GLY A N 1
ATOM 1035 C CA . GLY A 1 135 ? -0.854 -5.681 -24.546 1.00 72.88 135 GLY A CA 1
ATOM 1036 C C . GLY A 1 135 ? -0.136 -4.347 -24.323 1.00 72.88 135 GLY A C 1
ATOM 1037 O O . GLY A 1 135 ? 1.069 -4.321 -24.082 1.00 72.88 135 GLY A O 1
ATOM 1038 N N . VAL A 1 136 ? -0.867 -3.232 -24.405 1.00 67.75 136 VAL A N 1
ATOM 1039 C CA . VAL A 1 136 ? -0.300 -1.871 -24.272 1.00 67.75 136 VAL A CA 1
ATOM 1040 C C . VAL A 1 136 ? -0.094 -1.429 -22.821 1.00 67.75 136 VAL A C 1
ATOM 1042 O O . VAL A 1 136 ? 0.699 -0.522 -22.561 1.00 67.75 136 VAL A O 1
ATOM 1045 N N . LEU A 1 137 ? -0.777 -2.086 -21.881 1.00 71.12 137 LEU A N 1
ATOM 1046 C CA . LEU A 1 137 ? -0.726 -1.804 -20.451 1.00 71.12 137 LEU A CA 1
ATOM 1047 C C . LEU A 1 137 ? -0.240 -3.030 -19.685 1.00 71.12 137 LEU A C 1
ATOM 1049 O O . LEU A 1 137 ? -0.569 -4.168 -20.021 1.00 71.12 137 LEU A O 1
ATOM 1053 N N . SER A 1 138 ? 0.507 -2.776 -18.619 1.00 80.38 138 SER A N 1
ATOM 1054 C CA . SER A 1 138 ? 0.915 -3.797 -17.664 1.00 80.38 138 SER A CA 1
ATOM 1055 C C . SER A 1 138 ? 0.247 -3.465 -16.337 1.00 80.38 138 SER A C 1
ATOM 1057 O O . SER A 1 138 ? 0.438 -2.372 -15.808 1.00 80.38 138 SER A O 1
ATOM 1059 N N . PHE A 1 139 ? -0.569 -4.381 -15.826 1.00 83.19 139 PHE A N 1
ATOM 1060 C CA . PHE A 1 139 ? -1.253 -4.221 -14.549 1.00 83.19 139 PHE A CA 1
ATOM 1061 C C . PHE A 1 139 ? -0.551 -5.072 -13.496 1.00 83.19 139 PHE A C 1
ATOM 1063 O O . PHE A 1 139 ? -0.296 -6.255 -13.727 1.00 83.19 139 PHE A O 1
ATOM 1070 N N . GLN A 1 140 ? -0.238 -4.463 -12.353 1.00 86.88 140 GLN A N 1
ATOM 1071 C CA . GLN A 1 140 ? 0.376 -5.135 -11.215 1.00 86.88 140 GLN A CA 1
ATOM 1072 C C . GLN A 1 140 ? -0.686 -5.334 -10.125 1.00 86.88 140 GLN A C 1
ATOM 1074 O O . GLN A 1 140 ? -1.048 -4.375 -9.439 1.00 86.88 140 GLN A O 1
ATOM 1079 N N . PRO A 1 141 ? -1.220 -6.552 -9.935 1.00 86.94 141 PRO A N 1
ATOM 1080 C CA . PRO A 1 141 ? -2.348 -6.733 -9.026 1.00 86.94 141 PRO A CA 1
ATOM 1081 C C . PRO A 1 141 ? -1.975 -6.554 -7.553 1.00 86.94 141 PRO A C 1
ATOM 1083 O O . PRO A 1 141 ? -2.842 -6.196 -6.761 1.00 86.94 141 PRO A O 1
ATOM 1086 N N . SER A 1 142 ? -0.700 -6.714 -7.178 1.00 89.31 142 SER A N 1
ATOM 1087 C CA . SER A 1 142 ? -0.229 -6.438 -5.812 1.00 89.31 142 SER A CA 1
ATOM 1088 C C . SER A 1 142 ? -0.423 -4.973 -5.391 1.00 89.31 142 SER A C 1
ATOM 1090 O O . SER A 1 142 ? -0.643 -4.704 -4.209 1.00 89.31 142 SER A O 1
ATOM 1092 N N . GLU A 1 143 ? -0.456 -4.028 -6.337 1.00 89.50 143 GLU A N 1
ATOM 1093 C CA . GLU A 1 143 ? -0.820 -2.632 -6.062 1.00 89.50 143 GLU A CA 1
ATOM 1094 C C . GLU A 1 143 ? -2.293 -2.497 -5.651 1.00 89.50 143 GLU A C 1
ATOM 1096 O O . GLU A 1 143 ? -2.609 -1.856 -4.648 1.00 89.50 143 GLU A O 1
ATOM 1101 N N . ALA A 1 144 ? -3.202 -3.169 -6.362 1.00 90.62 144 ALA A N 1
ATOM 1102 C CA . ALA A 1 144 ? -4.623 -3.173 -6.014 1.00 90.62 144 ALA A CA 1
ATOM 1103 C C . ALA A 1 144 ? -4.885 -3.884 -4.675 1.00 90.62 144 ALA A C 1
ATOM 1105 O O . ALA A 1 144 ? -5.710 -3.436 -3.875 1.00 90.62 144 ALA A O 1
ATOM 1106 N N . VAL A 1 145 ? -4.147 -4.962 -4.390 1.00 93.88 145 VAL A N 1
ATOM 1107 C CA . VAL A 1 145 ? -4.280 -5.719 -3.136 1.00 93.88 145 VAL A CA 1
ATOM 1108 C C . VAL A 1 145 ? -3.874 -4.881 -1.923 1.00 93.88 145 VAL A C 1
ATOM 1110 O O . VAL A 1 145 ? -4.476 -5.046 -0.864 1.00 93.88 145 VAL A O 1
ATOM 1113 N N . LYS A 1 146 ? -2.935 -3.932 -2.053 1.00 93.50 146 LYS A N 1
ATOM 1114 C CA . LYS A 1 146 ? -2.620 -2.985 -0.966 1.00 93.50 146 LYS A CA 1
ATOM 1115 C C . LYS A 1 146 ? -3.839 -2.161 -0.554 1.00 93.50 146 LYS A C 1
ATOM 1117 O O . LYS A 1 146 ? -4.093 -2.017 0.639 1.00 93.50 146 LYS A O 1
ATOM 1122 N N . ILE A 1 147 ? -4.627 -1.675 -1.515 1.00 92.25 147 ILE A N 1
ATOM 1123 C CA . ILE A 1 147 ? -5.849 -0.907 -1.230 1.00 92.25 147 ILE A CA 1
ATOM 1124 C C . ILE A 1 147 ? -6.878 -1.797 -0.521 1.00 92.25 147 ILE A C 1
ATOM 1126 O O . ILE A 1 147 ? -7.420 -1.408 0.514 1.00 92.25 147 ILE A O 1
ATOM 1130 N N . LEU A 1 148 ? -7.100 -3.019 -1.023 1.00 93.50 148 LEU A N 1
ATOM 1131 C CA . LEU A 1 148 ? -8.002 -3.993 -0.392 1.00 93.50 148 LEU A CA 1
ATOM 1132 C C . LEU A 1 148 ? -7.570 -4.330 1.039 1.00 93.50 148 LEU A C 1
ATOM 1134 O O . LEU A 1 148 ? -8.407 -4.396 1.937 1.00 93.50 148 LEU A O 1
ATOM 1138 N N . PHE A 1 149 ? -6.266 -4.502 1.259 1.00 95.44 149 PHE A N 1
ATOM 1139 C CA . PHE A 1 149 ? -5.694 -4.770 2.572 1.00 95.44 149 PHE A CA 1
ATOM 1140 C C . PHE A 1 149 ? -5.894 -3.600 3.538 1.00 95.44 149 PHE A C 1
ATOM 1142 O O . PHE A 1 149 ? -6.321 -3.830 4.665 1.00 95.44 149 PHE A O 1
ATOM 1149 N N . ILE A 1 150 ? -5.648 -2.358 3.104 1.00 94.75 150 ILE A N 1
ATOM 1150 C CA . ILE A 1 150 ? -5.873 -1.158 3.925 1.00 94.75 150 ILE A CA 1
ATOM 1151 C C . ILE A 1 150 ? -7.338 -1.079 4.361 1.00 94.75 150 ILE A C 1
ATOM 1153 O O . ILE A 1 150 ? -7.613 -0.903 5.546 1.00 94.75 150 ILE A O 1
ATOM 1157 N N . LEU A 1 151 ? -8.277 -1.260 3.427 1.00 93.12 151 LEU A N 1
ATOM 1158 C CA . LEU A 1 151 ? -9.711 -1.230 3.726 1.00 93.12 151 LEU A CA 1
ATOM 1159 C C . LEU A 1 151 ? -10.128 -2.371 4.661 1.00 93.12 151 LEU A C 1
ATOM 1161 O O . LEU A 1 151 ? -10.889 -2.152 5.604 1.00 93.12 151 LEU A O 1
ATOM 1165 N N . ALA A 1 152 ? -9.615 -3.580 4.428 1.00 94.75 152 ALA A N 1
ATOM 1166 C CA . ALA A 1 152 ? -9.900 -4.734 5.267 1.00 94.75 152 ALA A CA 1
ATOM 1167 C C . ALA A 1 152 ? -9.351 -4.565 6.690 1.00 94.75 152 ALA A C 1
ATOM 1169 O O . ALA A 1 152 ? -10.052 -4.819 7.667 1.00 94.75 152 ALA A O 1
ATOM 1170 N N . LEU A 1 153 ? -8.107 -4.110 6.823 1.00 94.56 153 LEU A N 1
ATOM 1171 C CA . LEU A 1 153 ? -7.486 -3.908 8.124 1.00 94.56 153 LEU A CA 1
ATOM 1172 C C . LEU A 1 153 ? -8.159 -2.758 8.885 1.00 94.56 153 LEU A C 1
ATOM 1174 O O . LEU A 1 153 ? -8.440 -2.901 10.072 1.00 94.56 153 LEU A O 1
ATOM 1178 N N . ALA A 1 154 ? -8.491 -1.658 8.206 1.00 93.00 154 ALA A N 1
ATOM 1179 C CA . ALA A 1 154 ? -9.246 -0.561 8.804 1.00 93.00 154 ALA A CA 1
ATOM 1180 C C . ALA A 1 154 ? -10.626 -1.026 9.302 1.00 93.00 154 ALA A C 1
ATOM 1182 O O . ALA A 1 154 ? -10.983 -0.756 10.446 1.00 93.00 154 ALA A O 1
ATOM 1183 N N . GLY A 1 155 ? -11.377 -1.778 8.486 1.00 91.75 155 GLY A N 1
ATOM 1184 C CA . GLY A 1 155 ? -12.680 -2.321 8.885 1.00 91.75 155 GLY A CA 1
ATOM 1185 C C . GLY A 1 155 ? -12.592 -3.327 10.040 1.00 91.75 155 GLY A C 1
ATOM 1186 O O . GLY A 1 155 ? -13.436 -3.309 10.933 1.00 91.75 155 GLY A O 1
ATOM 1187 N N . TYR A 1 156 ? -11.547 -4.159 10.081 1.00 92.81 156 TYR A N 1
ATOM 1188 C CA . TYR A 1 156 ? -11.286 -5.054 11.212 1.00 92.81 156 TYR A CA 1
ATOM 1189 C C . TYR A 1 156 ? -11.030 -4.278 12.514 1.00 92.81 156 TYR A C 1
ATOM 1191 O O . TYR A 1 156 ? -11.611 -4.597 13.556 1.00 92.81 156 TYR A O 1
ATOM 1199 N N . LEU A 1 157 ? -10.171 -3.254 12.462 1.00 91.31 157 LEU A N 1
ATOM 1200 C CA . LEU A 1 157 ? -9.804 -2.451 13.632 1.00 91.31 157 LEU A CA 1
ATOM 1201 C C . LEU A 1 157 ? -10.977 -1.628 14.167 1.00 91.31 157 LEU A C 1
ATOM 1203 O O . LEU A 1 157 ? -11.099 -1.486 15.384 1.00 91.31 157 LEU A O 1
ATOM 1207 N N . ASP A 1 158 ? -11.840 -1.143 13.275 1.00 90.44 158 ASP A N 1
ATOM 1208 C CA . ASP A 1 158 ? -13.070 -0.432 13.617 1.00 90.44 158 ASP A CA 1
ATOM 1209 C C . ASP A 1 158 ? -14.071 -1.353 14.337 1.00 90.44 158 ASP A C 1
ATOM 1211 O O . ASP A 1 158 ? -14.526 -1.044 15.438 1.00 90.44 158 ASP A O 1
ATOM 1215 N N . GLN A 1 159 ? -14.324 -2.556 13.801 1.00 87.81 159 GLN A N 1
ATOM 1216 C CA . GLN A 1 159 ? -15.249 -3.524 14.413 1.00 87.81 159 GLN A CA 1
ATOM 1217 C C . GLN A 1 159 ? -14.753 -4.096 15.746 1.00 87.81 159 GLN A C 1
ATOM 1219 O O . GLN A 1 159 ? -15.554 -4.462 16.604 1.00 87.81 159 GLN A O 1
ATOM 1224 N N . THR A 1 160 ? -13.437 -4.187 15.937 1.00 86.12 160 THR A N 1
ATOM 1225 C CA . THR A 1 160 ? -12.841 -4.670 17.193 1.00 86.12 160 THR A CA 1
ATOM 1226 C C . THR A 1 160 ? -12.485 -3.552 18.170 1.00 86.12 160 THR A C 1
ATOM 1228 O O . THR A 1 160 ? -11.929 -3.837 19.230 1.00 86.12 160 THR A O 1
ATOM 1231 N N . SER A 1 161 ? -12.826 -2.295 17.868 1.00 82.00 161 SER A N 1
ATOM 1232 C CA . SER A 1 161 ? -12.510 -1.131 18.708 1.00 82.00 161 SER A CA 1
ATOM 1233 C C . SER A 1 161 ? -13.050 -1.243 20.139 1.00 82.00 161 SER A C 1
ATOM 1235 O O . SER A 1 161 ? -12.371 -0.841 21.079 1.00 82.00 161 SER A O 1
ATOM 1237 N N . SER A 1 162 ? -14.227 -1.852 20.325 1.00 78.38 162 SER A N 1
ATOM 1238 C CA . SER A 1 162 ? -14.846 -2.067 21.644 1.00 78.38 162 SER A CA 1
ATOM 1239 C C . SER A 1 162 ? -14.308 -3.288 22.403 1.00 78.38 162 SER A C 1
ATOM 1241 O O . SER A 1 162 ? -14.716 -3.540 23.534 1.00 78.38 162 SER A O 1
ATOM 1243 N N . CYS A 1 163 ? -13.423 -4.085 21.797 1.00 76.31 163 CYS A N 1
ATOM 1244 C CA . CYS A 1 163 ? -12.875 -5.274 22.437 1.00 76.31 163 CYS A CA 1
ATOM 1245 C C . CYS A 1 163 ? -11.747 -4.892 23.404 1.00 76.31 163 CYS A C 1
ATOM 1247 O O . CYS A 1 163 ? -10.786 -4.225 23.019 1.00 76.31 163 CYS A O 1
ATOM 1249 N N . SER A 1 164 ? -11.836 -5.372 24.648 1.00 75.94 164 SER A N 1
ATOM 1250 C CA . SER A 1 164 ? -10.817 -5.126 25.678 1.00 75.94 164 SER A CA 1
ATOM 1251 C C . SER A 1 164 ? -9.487 -5.843 25.398 1.00 75.94 164 SER A C 1
ATOM 1253 O O . SER A 1 164 ? -8.463 -5.471 25.969 1.00 75.94 164 SER A O 1
ATOM 1255 N N . ASP A 1 165 ? -9.484 -6.872 24.545 1.00 85.81 165 ASP A N 1
ATOM 1256 C CA . ASP A 1 165 ? -8.300 -7.687 24.269 1.00 85.81 165 ASP A CA 1
ATOM 1257 C C . ASP A 1 165 ? -7.443 -7.072 23.153 1.00 85.81 165 ASP A C 1
ATOM 1259 O O . ASP A 1 165 ? -7.559 -7.388 21.964 1.00 85.81 165 ASP A O 1
ATOM 1263 N N . GLN A 1 166 ? -6.567 -6.152 23.551 1.00 84.00 166 GLN A N 1
ATOM 1264 C CA . GLN A 1 166 ? -5.671 -5.459 22.629 1.00 84.00 166 GLN A CA 1
ATOM 1265 C C . GLN A 1 166 ? -4.578 -6.364 22.050 1.00 84.00 166 GLN A C 1
ATOM 1267 O O . GLN A 1 166 ? -4.155 -6.150 20.911 1.00 84.00 166 GLN A O 1
ATOM 1272 N N . LEU A 1 167 ? -4.154 -7.397 22.789 1.00 85.50 167 LEU A N 1
ATOM 1273 C CA . LEU A 1 167 ? -3.159 -8.354 22.308 1.00 85.50 167 LEU A CA 1
ATOM 1274 C C . LEU A 1 167 ? -3.723 -9.144 21.126 1.00 85.50 167 LEU A C 1
ATOM 1276 O O . LEU A 1 167 ? -3.066 -9.261 20.091 1.00 85.50 167 LEU A O 1
ATOM 1280 N N . LYS A 1 168 ? -4.964 -9.627 21.241 1.00 88.12 168 LYS A N 1
ATOM 1281 C CA . LYS A 1 168 ? -5.643 -10.330 20.148 1.00 88.12 168 LYS A CA 1
ATOM 1282 C C . LYS A 1 168 ? -5.831 -9.441 18.920 1.00 88.12 168 LYS A C 1
ATOM 1284 O O . LYS A 1 168 ? -5.638 -9.918 17.800 1.00 88.12 168 LYS A O 1
ATOM 1289 N N . ARG A 1 169 ? -6.154 -8.156 19.112 1.00 89.00 169 ARG A N 1
ATOM 1290 C CA . ARG A 1 169 ? -6.282 -7.173 18.020 1.00 89.00 169 ARG A CA 1
ATOM 1291 C C . ARG A 1 169 ? -4.963 -6.978 17.277 1.00 89.00 169 ARG A C 1
ATOM 1293 O O . ARG A 1 169 ? -4.928 -7.116 16.055 1.00 89.00 169 ARG A O 1
ATOM 1300 N N . ALA A 1 170 ? -3.880 -6.723 18.011 1.00 89.00 170 ALA A N 1
ATOM 1301 C CA . ALA A 1 170 ? -2.546 -6.569 17.437 1.00 89.00 170 ALA A CA 1
ATOM 1302 C C . ALA A 1 170 ? -2.097 -7.849 16.717 1.00 89.00 170 ALA A C 1
ATOM 1304 O O . ALA A 1 170 ? -1.683 -7.798 15.563 1.00 89.00 170 ALA A O 1
ATOM 1305 N N . CYS A 1 171 ? -2.258 -9.008 17.361 1.00 90.38 171 CYS A N 1
ATOM 1306 C CA . CYS A 1 171 ? -1.865 -10.300 16.806 1.00 90.38 171 CYS A CA 1
ATOM 1307 C C . CYS A 1 171 ? -2.633 -10.640 15.520 1.00 90.38 171 CYS A C 1
ATOM 1309 O O . CYS A 1 171 ? -2.026 -11.047 14.531 1.00 90.38 171 CYS A O 1
ATOM 1311 N N . THR A 1 172 ? -3.950 -10.416 15.489 1.00 91.81 172 THR A N 1
ATOM 1312 C CA . THR A 1 172 ? -4.772 -10.693 14.300 1.00 91.81 172 THR A CA 1
ATOM 1313 C C . THR A 1 172 ? -4.405 -9.765 13.143 1.00 91.81 172 THR A C 1
ATOM 1315 O O . THR A 1 172 ? -4.225 -10.235 12.024 1.00 91.81 172 THR A O 1
ATOM 1318 N N . ALA A 1 173 ? -4.216 -8.469 13.404 1.00 92.06 173 ALA A N 1
ATOM 1319 C CA . ALA A 1 173 ? -3.764 -7.510 12.397 1.00 92.06 173 ALA A CA 1
ATOM 1320 C C . ALA A 1 173 ? -2.383 -7.874 11.826 1.00 92.06 173 ALA A C 1
ATOM 1322 O O . ALA A 1 173 ? -2.188 -7.875 10.609 1.00 92.06 173 ALA A O 1
ATOM 1323 N N . SER A 1 174 ? -1.434 -8.244 12.691 1.00 91.12 174 SER A N 1
ATOM 1324 C CA . SER A 1 174 ? -0.115 -8.725 12.271 1.00 91.12 174 SER A CA 1
ATOM 1325 C C . SER A 1 174 ? -0.202 -10.035 11.489 1.00 91.12 174 SER A C 1
ATOM 1327 O O . SER A 1 174 ? 0.539 -10.214 10.528 1.00 91.12 174 SER A O 1
ATOM 1329 N N . CYS A 1 175 ? -1.125 -10.932 11.843 1.00 93.38 175 CYS A N 1
ATOM 1330 C CA . CYS A 1 175 ? -1.374 -12.163 11.099 1.00 93.38 175 CYS A CA 1
ATOM 1331 C C . CYS A 1 175 ? -1.943 -11.870 9.703 1.00 93.38 175 CYS A C 1
ATOM 1333 O O . CYS A 1 175 ? -1.442 -12.410 8.719 1.00 93.38 175 CYS A O 1
ATOM 1335 N N . MET A 1 176 ? -2.912 -10.954 9.587 1.00 94.50 176 MET A N 1
ATOM 1336 C CA . MET A 1 176 ? -3.454 -10.514 8.295 1.00 94.50 176 MET A CA 1
ATOM 1337 C C . MET A 1 176 ? -2.353 -9.951 7.386 1.00 94.50 176 MET A C 1
ATOM 1339 O O . MET A 1 176 ? -2.277 -10.315 6.212 1.00 94.50 176 MET A O 1
ATOM 1343 N N . ALA A 1 177 ? -1.474 -9.104 7.931 1.00 93.50 177 ALA A N 1
ATOM 1344 C CA . ALA A 1 177 ? -0.313 -8.586 7.210 1.00 93.50 177 ALA A CA 1
ATOM 1345 C C . ALA A 1 177 ? 0.665 -9.707 6.824 1.00 93.50 177 ALA A C 1
ATOM 1347 O O . ALA A 1 177 ? 1.123 -9.767 5.686 1.00 93.50 177 ALA A O 1
ATOM 1348 N N . GLY A 1 178 ? 0.942 -10.625 7.753 1.00 91.56 178 GLY A N 1
ATOM 1349 C CA . GLY A 1 178 ? 1.829 -11.767 7.548 1.00 91.56 178 GLY A CA 1
ATOM 1350 C C . GLY A 1 178 ? 1.373 -12.670 6.404 1.00 91.56 178 GLY A C 1
ATOM 1351 O O . GLY A 1 178 ? 2.187 -13.034 5.564 1.00 91.56 178 GLY A O 1
ATOM 1352 N N . VAL A 1 179 ? 0.073 -12.966 6.308 1.00 94.44 179 VAL A N 1
ATOM 1353 C CA . VAL A 1 179 ? -0.493 -13.742 5.190 1.00 94.44 179 VAL A CA 1
ATOM 1354 C C . VAL A 1 179 ? -0.228 -13.053 3.848 1.00 94.44 179 VAL A C 1
ATOM 1356 O O . VAL A 1 179 ? 0.212 -13.707 2.904 1.00 94.44 179 VAL A O 1
ATOM 1359 N N . MET A 1 180 ? -0.432 -11.735 3.763 1.00 92.81 180 MET A N 1
ATOM 1360 C CA . MET A 1 180 ? -0.176 -10.973 2.533 1.00 92.81 180 MET A CA 1
ATOM 1361 C C . MET A 1 180 ? 1.306 -10.972 2.157 1.00 92.81 180 MET A C 1
ATOM 1363 O O . MET A 1 180 ? 1.656 -11.229 1.007 1.00 92.81 180 MET A O 1
ATOM 1367 N N . VAL A 1 181 ? 2.179 -10.744 3.140 1.00 91.00 181 VAL A N 1
ATOM 1368 C CA . VAL A 1 181 ? 3.634 -10.767 2.956 1.00 91.00 181 VAL A CA 1
ATOM 1369 C C . VAL A 1 181 ? 4.106 -12.142 2.487 1.00 91.00 181 VAL A C 1
ATOM 1371 O O . VAL A 1 181 ? 4.898 -12.216 1.554 1.00 91.00 181 VAL A O 1
ATOM 1374 N N . LEU A 1 182 ? 3.598 -13.233 3.064 1.00 90.31 182 LEU A N 1
ATOM 1375 C CA . LEU A 1 182 ? 3.960 -14.593 2.653 1.00 90.31 182 LEU A CA 1
ATOM 1376 C C . LEU A 1 182 ? 3.578 -14.880 1.194 1.00 90.31 182 LEU A C 1
ATOM 1378 O O . LEU A 1 182 ? 4.381 -15.453 0.458 1.00 90.31 182 LEU A O 1
ATOM 1382 N N . LEU A 1 183 ? 2.393 -14.447 0.752 1.00 88.75 183 LEU A N 1
ATOM 1383 C CA . LEU A 1 183 ? 1.979 -14.595 -0.648 1.00 88.75 183 LEU A CA 1
ATOM 1384 C C . LEU A 1 183 ? 2.833 -13.746 -1.602 1.00 88.75 183 LEU A C 1
ATOM 1386 O O . LEU A 1 183 ? 3.163 -14.206 -2.691 1.00 88.75 183 LEU A O 1
ATOM 1390 N N . LEU A 1 184 ? 3.221 -12.535 -1.200 1.00 87.44 184 LEU A N 1
ATOM 1391 C CA . LEU A 1 184 ? 4.095 -11.665 -1.999 1.00 87.44 184 LEU A CA 1
ATOM 1392 C C . LEU A 1 184 ? 5.524 -12.200 -2.090 1.00 87.44 184 LEU A C 1
ATOM 1394 O O . LEU A 1 184 ? 6.145 -12.142 -3.151 1.00 87.44 184 LEU A O 1
ATOM 1398 N N . LEU A 1 185 ? 6.031 -12.784 -1.003 1.00 84.25 185 LEU A N 1
ATOM 1399 C CA . LEU A 1 185 ? 7.303 -13.494 -1.028 1.00 84.25 185 LEU A CA 1
ATOM 1400 C C . LEU A 1 185 ? 7.235 -14.690 -1.982 1.00 84.25 185 LEU A C 1
ATOM 1402 O O . LEU A 1 185 ? 8.192 -14.920 -2.704 1.00 84.25 185 LEU A O 1
ATOM 1406 N N . ALA A 1 186 ? 6.106 -15.396 -2.087 1.00 83.56 186 ALA A N 1
ATOM 1407 C CA . ALA A 1 186 ? 5.955 -16.453 -3.090 1.00 83.56 186 ALA A CA 1
ATOM 1408 C C . ALA A 1 186 ? 6.026 -15.938 -4.547 1.00 83.56 186 ALA A C 1
ATOM 1410 O O . ALA A 1 186 ? 6.361 -16.716 -5.442 1.00 83.56 186 ALA A O 1
ATOM 1411 N N . GLN A 1 187 ? 5.750 -14.649 -4.788 1.00 78.56 187 GLN A N 1
ATOM 1412 C CA . GLN A 1 187 ? 5.856 -13.971 -6.091 1.00 78.56 187 GLN A CA 1
ATOM 1413 C C . GLN A 1 187 ? 7.248 -13.370 -6.384 1.00 78.56 187 GLN A C 1
ATOM 1415 O O . GLN A 1 187 ? 7.424 -12.720 -7.409 1.00 78.56 187 GLN A O 1
ATOM 1420 N N . PRO A 1 188 ? 8.291 -13.788 -5.656 1.00 76.50 188 PRO A N 1
ATOM 1421 C CA . PRO A 1 188 ? 9.522 -13.032 -5.339 1.00 76.50 188 PRO A CA 1
ATOM 1422 C C . PRO A 1 188 ? 9.464 -11.490 -5.325 1.00 76.50 188 PRO A C 1
ATOM 1424 O O . PRO A 1 188 ? 10.392 -10.823 -5.784 1.00 76.50 188 PRO A O 1
ATOM 14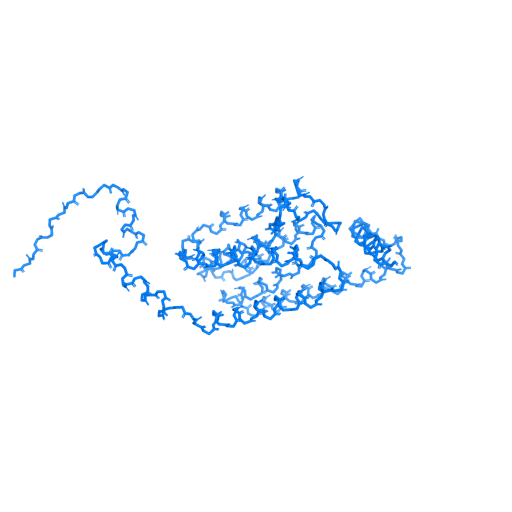27 N N . ASP A 1 189 ? 8.410 -10.898 -4.758 1.00 81.06 189 ASP A N 1
ATOM 1428 C CA . ASP A 1 189 ? 8.153 -9.452 -4.829 1.00 81.06 189 ASP A CA 1
ATOM 1429 C C . ASP A 1 189 ? 8.478 -8.715 -3.515 1.00 81.06 189 ASP A C 1
ATOM 1431 O O . ASP A 1 189 ? 7.611 -8.317 -2.729 1.00 81.06 189 ASP A O 1
ATOM 1435 N N . LEU A 1 190 ? 9.775 -8.534 -3.249 1.00 79.19 190 LEU A N 1
ATOM 1436 C CA . LEU A 1 190 ? 10.258 -8.006 -1.966 1.00 79.19 190 LEU A CA 1
ATOM 1437 C C . LEU A 1 190 ? 9.876 -6.534 -1.728 1.00 79.19 190 LEU A C 1
ATOM 1439 O O . LEU A 1 190 ? 9.520 -6.158 -0.612 1.00 79.19 190 LEU A O 1
ATOM 1443 N N . SER A 1 191 ? 9.917 -5.701 -2.771 1.00 80.62 191 SER A N 1
ATOM 1444 C CA . SER A 1 191 ? 9.576 -4.274 -2.673 1.00 80.62 191 SER A CA 1
ATOM 1445 C C . SER A 1 191 ? 8.121 -4.067 -2.251 1.00 80.62 191 SER A C 1
ATOM 1447 O O . SER A 1 191 ? 7.840 -3.250 -1.374 1.00 80.62 191 SER A O 1
ATOM 1449 N N . ALA A 1 192 ? 7.204 -4.848 -2.823 1.00 86.06 192 ALA A N 1
ATOM 1450 C CA . ALA A 1 192 ? 5.793 -4.813 -2.471 1.00 86.06 192 ALA A CA 1
ATOM 1451 C C . ALA A 1 192 ? 5.553 -5.344 -1.050 1.00 86.06 192 ALA A C 1
ATOM 1453 O O . ALA A 1 192 ? 4.796 -4.734 -0.296 1.00 86.06 192 ALA A O 1
ATOM 1454 N N . ALA A 1 193 ? 6.230 -6.429 -0.656 1.00 87.44 193 ALA A N 1
ATOM 1455 C CA . ALA A 1 193 ? 6.089 -7.033 0.668 1.00 87.44 193 ALA A CA 1
ATOM 1456 C C . ALA A 1 193 ? 6.487 -6.081 1.812 1.00 87.44 193 ALA A C 1
ATOM 1458 O O . ALA A 1 193 ? 5.769 -5.981 2.808 1.00 87.44 193 ALA A O 1
ATOM 1459 N N . ILE A 1 194 ? 7.589 -5.336 1.664 1.00 86.75 194 ILE A N 1
ATOM 1460 C CA . ILE A 1 194 ? 8.093 -4.430 2.714 1.00 86.75 194 ILE A CA 1
ATOM 1461 C C . ILE A 1 194 ? 7.084 -3.326 3.054 1.00 86.75 194 ILE A C 1
ATOM 1463 O O . ILE A 1 194 ? 6.992 -2.923 4.212 1.00 86.75 194 ILE A O 1
ATOM 1467 N N . LEU A 1 195 ? 6.285 -2.868 2.086 1.00 91.12 195 LEU A N 1
ATOM 1468 C CA . LEU A 1 195 ? 5.305 -1.797 2.296 1.00 91.12 195 LEU A CA 1
ATOM 1469 C C . LEU A 1 195 ? 4.165 -2.188 3.247 1.00 91.12 195 LEU A C 1
ATOM 1471 O O . LEU A 1 195 ? 3.564 -1.311 3.864 1.00 91.12 195 LEU A O 1
ATOM 1475 N N . TYR A 1 196 ? 3.881 -3.480 3.429 1.00 91.56 196 TYR A N 1
ATOM 1476 C CA . TYR A 1 196 ? 2.819 -3.923 4.340 1.00 91.56 196 TYR A CA 1
ATOM 1477 C C . TYR A 1 196 ? 3.146 -3.641 5.809 1.00 91.56 196 TYR A C 1
ATOM 1479 O O . TYR A 1 196 ? 2.233 -3.453 6.614 1.00 91.56 196 TYR A O 1
ATOM 1487 N N . LEU A 1 197 ? 4.430 -3.555 6.163 1.00 89.69 197 LEU A N 1
ATOM 1488 C CA . LEU A 1 197 ? 4.875 -3.256 7.521 1.00 89.69 197 LEU A CA 1
ATOM 1489 C C . LEU A 1 197 ? 4.495 -1.831 7.966 1.00 89.69 197 LEU A C 1
ATOM 1491 O O . LEU A 1 197 ? 3.754 -1.716 8.946 1.00 89.69 197 LEU A O 1
ATOM 1495 N N . PRO A 1 198 ? 4.915 -0.747 7.278 1.00 91.00 198 PRO A N 1
ATOM 1496 C CA . PRO A 1 198 ? 4.524 0.606 7.664 1.00 91.00 198 PRO A CA 1
ATOM 1497 C C . PRO A 1 198 ? 3.011 0.824 7.549 1.00 91.00 198 PRO A C 1
ATOM 1499 O O . PRO A 1 198 ? 2.441 1.492 8.407 1.00 91.00 198 PRO A O 1
ATOM 1502 N N . ILE A 1 199 ? 2.335 0.212 6.566 1.00 93.31 199 ILE A N 1
ATOM 1503 C CA . ILE A 1 199 ? 0.868 0.277 6.446 1.00 93.31 199 ILE A CA 1
ATOM 1504 C C . ILE A 1 199 ? 0.195 -0.280 7.708 1.00 93.31 199 ILE A C 1
ATOM 1506 O O . ILE A 1 199 ? -0.650 0.382 8.313 1.00 93.31 199 ILE A O 1
ATOM 1510 N N . THR A 1 200 ? 0.590 -1.484 8.128 1.00 92.25 200 THR A N 1
ATOM 1511 C CA . THR A 1 200 ? 0.026 -2.145 9.313 1.00 92.25 200 THR A CA 1
ATOM 1512 C C . THR A 1 200 ? 0.334 -1.353 10.580 1.00 92.25 200 THR A C 1
ATOM 1514 O O . THR A 1 200 ? -0.542 -1.181 11.424 1.00 92.25 200 THR A O 1
ATOM 1517 N N . PHE A 1 201 ? 1.554 -0.825 10.701 1.00 91.50 201 PHE A N 1
ATOM 1518 C CA . PHE A 1 201 ? 1.969 -0.011 11.841 1.00 91.50 201 PHE A CA 1
ATOM 1519 C C . PHE A 1 201 ? 1.126 1.262 11.982 1.00 91.50 201 PHE A C 1
ATOM 1521 O O . PHE A 1 201 ? 0.589 1.528 13.058 1.00 91.50 201 PHE A O 1
ATOM 1528 N N . VAL A 1 202 ? 0.969 2.025 10.895 1.00 93.12 202 VAL A N 1
ATOM 1529 C CA . VAL A 1 202 ? 0.170 3.258 10.890 1.00 93.12 202 VAL A CA 1
ATOM 1530 C C . VAL A 1 202 ? -1.288 2.952 11.226 1.00 93.12 202 VAL A C 1
ATOM 1532 O O . VAL A 1 202 ? -1.869 3.625 12.074 1.00 93.12 202 VAL A O 1
ATOM 1535 N N . LEU A 1 203 ? -1.872 1.909 10.630 1.00 92.94 203 LEU A N 1
ATOM 1536 C CA . LEU A 1 203 ? -3.263 1.536 10.892 1.00 92.94 203 LEU A CA 1
ATOM 1537 C C . LEU A 1 203 ? -3.485 1.059 12.329 1.00 92.94 203 LEU A C 1
ATOM 1539 O O . LEU A 1 203 ? -4.475 1.450 12.939 1.00 92.94 203 LEU A O 1
ATOM 1543 N N . LEU A 1 204 ? -2.566 0.281 12.903 1.00 91.81 204 LEU A N 1
ATOM 1544 C CA . LEU A 1 204 ? -2.640 -0.114 14.313 1.00 91.81 204 LEU A CA 1
ATOM 1545 C C . LEU A 1 204 ? -2.548 1.092 15.252 1.00 91.81 204 LEU A C 1
ATOM 1547 O O . LEU A 1 204 ? -3.275 1.153 16.244 1.00 91.81 204 LEU A O 1
ATOM 1551 N N . HIS A 1 205 ? -1.685 2.058 14.926 1.00 90.50 205 HIS A N 1
ATOM 1552 C CA . HIS A 1 205 ? -1.553 3.289 15.696 1.00 90.50 205 HIS A CA 1
ATOM 1553 C C . HIS A 1 205 ? -2.835 4.127 15.658 1.00 90.50 205 HIS A C 1
ATOM 1555 O O . HIS A 1 205 ? -3.332 4.540 16.705 1.00 90.50 205 HIS A O 1
ATOM 1561 N N . VAL A 1 206 ? -3.406 4.324 14.466 1.00 89.69 206 VAL A N 1
ATOM 1562 C CA . VAL A 1 206 ? -4.669 5.055 14.276 1.00 89.69 206 VAL A CA 1
ATOM 1563 C C . VAL A 1 206 ? -5.854 4.301 14.889 1.00 89.69 206 VAL A C 1
ATOM 1565 O O . VAL A 1 206 ? -6.743 4.919 15.464 1.00 89.69 206 VAL A O 1
ATOM 1568 N N . GLY A 1 207 ? -5.847 2.966 14.844 1.00 85.81 207 GLY A N 1
ATOM 1569 C CA . GLY A 1 207 ? -6.866 2.096 15.442 1.00 85.81 207 GLY A CA 1
ATOM 1570 C C . GLY A 1 207 ? -6.854 2.042 16.976 1.00 85.81 207 GLY A C 1
ATOM 1571 O O . GLY A 1 207 ? -7.608 1.260 17.565 1.00 85.81 207 GLY A O 1
ATOM 1572 N N . GLY A 1 208 ? -6.001 2.838 17.631 1.00 84.25 208 GLY A N 1
ATOM 1573 C CA . GLY A 1 208 ? -5.965 2.987 19.085 1.00 84.25 208 GLY A CA 1
ATOM 1574 C C . GLY A 1 208 ? -5.359 1.796 19.827 1.00 84.25 208 GLY A C 1
ATOM 1575 O O . GLY A 1 208 ? -5.678 1.586 20.994 1.00 84.25 208 GLY A O 1
ATOM 1576 N N . VAL A 1 209 ? -4.515 0.994 19.171 1.00 86.31 209 VAL A N 1
ATOM 1577 C CA . VAL A 1 209 ? -3.794 -0.098 19.841 1.00 86.31 209 VAL A CA 1
ATOM 1578 C C . VAL A 1 209 ? -2.688 0.480 20.726 1.00 86.31 209 VAL A C 1
ATOM 1580 O O . VAL A 1 209 ? -1.976 1.405 20.326 1.00 86.31 209 VAL A O 1
ATOM 1583 N N . GLU A 1 21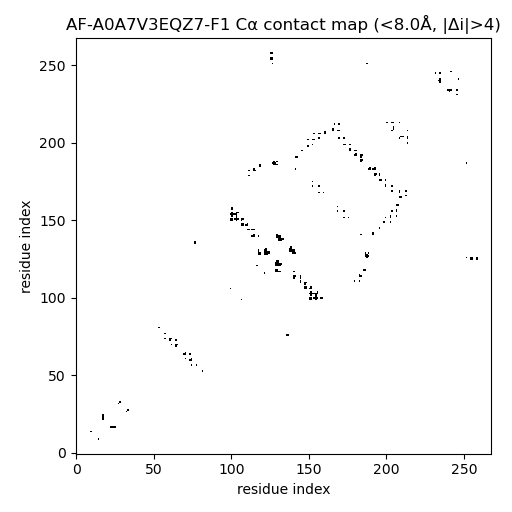0 ? -2.525 -0.061 21.936 1.00 84.31 210 GLU A N 1
ATOM 1584 C CA . GLU A 1 210 ? -1.501 0.384 22.880 1.00 84.31 210 GLU A CA 1
ATOM 1585 C C . GLU A 1 210 ? -0.102 0.446 22.254 1.00 84.31 210 GLU A C 1
ATOM 1587 O O . GLU A 1 210 ? 0.382 -0.488 21.607 1.00 84.31 210 GLU A O 1
ATOM 1592 N N . ARG A 1 211 ? 0.609 1.542 22.549 1.00 83.25 211 ARG A N 1
ATOM 1593 C CA . ARG A 1 211 ? 1.969 1.800 22.049 1.00 83.25 211 ARG A CA 1
ATOM 1594 C C . ARG A 1 211 ? 2.961 0.689 22.404 1.00 83.25 211 ARG A C 1
ATOM 1596 O O . ARG A 1 211 ? 3.920 0.484 21.669 1.00 83.25 211 ARG A O 1
ATOM 1603 N N . ARG A 1 212 ? 2.721 -0.050 23.493 1.00 83.75 212 ARG A N 1
ATOM 1604 C CA . ARG A 1 212 ? 3.543 -1.197 23.912 1.00 83.75 212 ARG A CA 1
ATOM 1605 C C . ARG A 1 212 ? 3.591 -2.275 22.826 1.00 83.75 212 ARG A C 1
ATOM 1607 O O . ARG A 1 212 ? 4.677 -2.717 22.466 1.00 83.75 212 ARG A O 1
ATOM 1614 N N . PHE A 1 213 ? 2.444 -2.635 22.247 1.00 81.94 213 PHE A N 1
ATOM 1615 C CA . PHE A 1 213 ? 2.379 -3.635 21.177 1.00 81.94 213 PHE A CA 1
ATOM 1616 C C . PHE A 1 213 ? 3.005 -3.131 19.876 1.00 81.94 213 PHE A C 1
ATOM 1618 O O . PHE A 1 213 ? 3.650 -3.904 19.174 1.00 81.94 213 PHE A O 1
ATOM 1625 N N . LEU A 1 214 ? 2.885 -1.832 19.584 1.00 83.06 214 LEU A N 1
ATOM 1626 C CA . LEU A 1 214 ? 3.544 -1.215 18.428 1.00 83.06 214 LEU A CA 1
ATOM 1627 C C . LEU A 1 214 ? 5.072 -1.287 18.534 1.00 83.06 214 LEU A C 1
ATOM 1629 O O . LEU A 1 214 ? 5.737 -1.620 17.556 1.00 83.06 214 LEU A O 1
ATOM 1633 N N . VAL A 1 215 ? 5.628 -1.017 19.720 1.00 84.38 215 VAL A N 1
ATOM 1634 C CA . VAL A 1 215 ? 7.074 -1.129 19.967 1.00 84.38 215 VAL A CA 1
ATOM 1635 C C . VAL A 1 215 ? 7.529 -2.581 19.848 1.00 84.38 215 VAL A C 1
ATOM 1637 O O . VAL A 1 215 ? 8.523 -2.844 19.179 1.00 84.38 215 VAL A O 1
ATOM 1640 N N . VAL A 1 216 ? 6.785 -3.535 20.419 1.00 84.75 216 VAL A N 1
ATOM 1641 C CA . VAL A 1 216 ? 7.096 -4.969 20.287 1.00 84.75 216 VAL A CA 1
ATOM 1642 C C . VAL A 1 216 ? 7.084 -5.406 18.821 1.00 84.75 216 VAL A C 1
ATOM 1644 O O . VAL A 1 216 ? 8.020 -6.069 18.382 1.00 84.75 216 VAL A O 1
ATOM 1647 N N . LEU A 1 217 ? 6.077 -4.999 18.044 1.00 83.81 217 LEU A N 1
ATOM 1648 C CA . LEU A 1 217 ? 5.992 -5.298 16.614 1.00 83.81 217 LEU A CA 1
ATOM 1649 C C . LEU A 1 217 ? 7.193 -4.732 15.845 1.00 83.81 217 LEU A C 1
ATOM 1651 O O . LEU A 1 217 ? 7.776 -5.425 15.011 1.00 83.81 217 LEU A O 1
ATOM 1655 N N . LEU A 1 218 ? 7.574 -3.486 16.127 1.00 86.12 218 LEU A N 1
ATOM 1656 C CA . LEU A 1 218 ? 8.690 -2.809 15.467 1.00 86.12 218 LEU A CA 1
ATOM 1657 C C . LEU A 1 218 ? 10.033 -3.459 15.815 1.00 86.12 218 LEU A C 1
ATOM 1659 O O . LEU A 1 218 ? 10.843 -3.709 14.927 1.00 86.12 218 LEU A O 1
ATOM 1663 N N . VAL A 1 219 ? 10.255 -3.796 17.087 1.00 87.00 219 VAL A N 1
ATOM 1664 C CA . VAL A 1 219 ? 11.464 -4.505 17.529 1.00 87.00 219 VAL A CA 1
ATOM 1665 C C . VAL A 1 219 ? 11.525 -5.899 16.912 1.00 87.00 219 VAL A C 1
ATOM 1667 O O . VAL A 1 219 ? 12.569 -6.291 16.400 1.00 87.00 219 VAL A O 1
ATOM 1670 N N . PHE A 1 220 ? 10.414 -6.637 16.911 1.00 85.19 220 PHE A N 1
ATOM 1671 C CA . PHE A 1 220 ? 10.358 -7.981 16.345 1.00 85.19 220 PHE A CA 1
ATOM 1672 C C . PHE A 1 220 ? 10.643 -7.969 14.840 1.00 85.19 220 PHE A C 1
ATOM 1674 O O . PHE A 1 220 ? 11.510 -8.698 14.362 1.00 85.19 220 PHE A O 1
ATOM 1681 N N . THR A 1 221 ? 9.968 -7.095 14.093 1.00 82.62 221 THR A N 1
ATOM 1682 C CA . THR A 1 221 ? 10.190 -6.962 12.648 1.00 82.62 221 THR A CA 1
ATOM 1683 C C . THR A 1 221 ? 11.599 -6.464 12.326 1.00 82.62 221 THR A C 1
ATOM 1685 O O . THR A 1 221 ? 12.264 -7.051 11.472 1.00 82.62 221 THR A O 1
ATOM 1688 N N . GLY A 1 222 ? 12.107 -5.470 13.058 1.00 83.31 222 GLY A N 1
ATOM 1689 C CA . GLY A 1 222 ? 13.484 -4.992 12.933 1.00 83.31 222 GLY A CA 1
ATOM 1690 C C . GLY A 1 222 ? 14.511 -6.095 13.192 1.00 83.31 222 GLY A C 1
ATOM 1691 O O . GLY A 1 222 ? 15.419 -6.287 12.387 1.00 83.31 222 GLY A O 1
ATOM 1692 N N . LEU A 1 223 ? 14.326 -6.891 14.249 1.00 85.56 223 LEU A N 1
ATOM 1693 C CA . LEU A 1 223 ? 15.189 -8.029 14.560 1.00 85.56 223 LEU A CA 1
ATOM 1694 C C . LEU A 1 223 ? 15.161 -9.071 13.437 1.00 85.56 223 LEU A C 1
ATOM 1696 O O . LEU A 1 223 ? 16.217 -9.513 12.992 1.00 85.56 223 LEU A O 1
ATOM 1700 N N . THR A 1 224 ? 13.978 -9.435 12.933 1.00 80.56 224 THR A N 1
ATOM 1701 C CA . THR A 1 224 ? 13.872 -10.386 11.814 1.00 80.56 224 THR A CA 1
ATOM 1702 C C . THR A 1 224 ? 14.532 -9.863 10.539 1.00 80.56 224 THR A C 1
ATOM 1704 O O . THR A 1 224 ? 15.200 -10.632 9.853 1.00 80.56 224 THR A O 1
ATOM 1707 N N . ALA A 1 225 ? 14.424 -8.563 10.249 1.00 81.31 225 ALA A N 1
ATOM 1708 C CA . ALA A 1 225 ? 15.077 -7.940 9.102 1.00 81.31 225 ALA A CA 1
ATOM 1709 C C . ALA A 1 225 ? 16.606 -7.936 9.252 1.00 81.31 225 ALA A C 1
ATOM 1711 O O . ALA A 1 225 ? 17.313 -8.316 8.322 1.00 81.31 225 ALA A O 1
ATOM 1712 N N . VAL A 1 226 ? 17.126 -7.588 10.434 1.00 83.62 226 VAL A N 1
ATOM 1713 C CA . VAL A 1 226 ? 18.568 -7.640 10.731 1.00 83.62 226 VAL A CA 1
ATOM 1714 C C . VAL A 1 226 ? 19.092 -9.071 10.631 1.00 83.62 226 VAL A C 1
ATOM 1716 O O . VAL A 1 226 ? 20.124 -9.298 10.007 1.00 83.62 226 VAL A O 1
ATOM 1719 N N . LEU A 1 227 ? 18.367 -10.053 11.173 1.00 81.75 227 LEU A N 1
ATOM 1720 C CA . LEU A 1 227 ? 18.725 -11.468 11.054 1.00 81.75 227 LEU A CA 1
ATOM 1721 C C . LEU A 1 227 ? 18.699 -11.943 9.597 1.00 81.75 227 LEU A C 1
ATOM 1723 O O . LEU A 1 227 ? 19.580 -12.698 9.190 1.00 81.75 227 LEU A O 1
ATOM 1727 N N . MET A 1 228 ? 17.726 -11.494 8.800 1.00 77.31 228 MET A N 1
ATOM 1728 C CA . MET A 1 228 ? 17.642 -11.801 7.371 1.00 77.31 228 MET A CA 1
ATOM 1729 C C . MET A 1 228 ? 18.823 -11.199 6.599 1.00 77.31 228 MET A C 1
ATOM 1731 O O . MET A 1 228 ? 19.438 -11.896 5.794 1.00 77.31 228 MET A O 1
ATOM 1735 N N . LEU A 1 229 ? 19.193 -9.948 6.883 1.00 80.31 229 LEU A N 1
ATOM 1736 C CA . LEU A 1 229 ? 20.356 -9.292 6.282 1.00 80.31 229 LEU A CA 1
ATOM 1737 C C . LEU A 1 229 ? 21.668 -9.952 6.711 1.00 80.31 229 LEU A C 1
ATOM 1739 O O . LEU A 1 229 ? 22.524 -10.201 5.869 1.00 80.31 229 LEU A O 1
ATOM 1743 N N . ALA A 1 230 ? 21.815 -10.308 7.988 1.00 78.81 230 ALA A N 1
ATOM 1744 C CA . ALA A 1 230 ? 22.982 -11.027 8.491 1.00 78.81 230 ALA A CA 1
ATOM 1745 C C . ALA A 1 230 ? 23.107 -12.413 7.840 1.00 78.81 230 ALA A C 1
ATOM 1747 O O . ALA A 1 230 ? 24.185 -12.799 7.393 1.00 78.81 230 ALA A O 1
ATOM 1748 N N . ARG A 1 231 ? 21.992 -13.144 7.708 1.00 73.56 231 ARG A N 1
ATOM 1749 C CA . ARG A 1 231 ? 21.945 -14.409 6.960 1.00 73.56 231 ARG A CA 1
ATOM 1750 C C . ARG A 1 231 ? 22.320 -14.210 5.499 1.00 73.56 231 ARG A C 1
ATOM 1752 O O . ARG A 1 231 ? 23.029 -15.050 4.963 1.00 73.56 231 ARG A O 1
ATOM 1759 N N . MET A 1 232 ? 21.882 -13.124 4.869 1.00 68.25 232 MET A N 1
ATOM 1760 C CA . MET A 1 232 ? 22.238 -12.800 3.488 1.00 68.25 232 MET A CA 1
ATOM 1761 C C . MET A 1 232 ? 23.716 -12.423 3.332 1.00 68.25 232 MET A C 1
ATOM 1763 O O . MET A 1 232 ? 24.342 -12.830 2.360 1.00 68.25 232 MET A O 1
ATOM 1767 N N . TYR A 1 233 ? 24.295 -11.712 4.297 1.00 78.19 233 TYR A N 1
ATOM 1768 C CA . TYR A 1 233 ? 25.727 -11.418 4.327 1.00 78.19 233 TYR A CA 1
ATOM 1769 C C . TYR A 1 233 ? 26.555 -12.708 4.426 1.00 78.19 233 TYR A C 1
ATOM 1771 O O . TYR A 1 233 ? 27.458 -12.925 3.623 1.00 78.19 233 TYR A O 1
ATOM 1779 N N . VAL A 1 234 ? 26.173 -13.622 5.326 1.00 74.81 234 VAL A N 1
ATOM 1780 C CA . VAL A 1 234 ? 26.818 -14.941 5.461 1.00 74.81 234 VAL A CA 1
ATOM 1781 C C . VAL A 1 234 ? 26.594 -15.821 4.223 1.00 74.81 234 VAL A C 1
ATOM 1783 O O . VAL A 1 234 ? 27.470 -16.576 3.819 1.00 74.81 234 VAL A O 1
ATOM 1786 N N . ALA A 1 235 ? 25.436 -15.710 3.571 1.00 66.94 235 ALA A N 1
ATOM 1787 C CA . ALA A 1 235 ? 25.136 -16.405 2.318 1.00 66.94 235 ALA A CA 1
ATOM 1788 C C . ALA A 1 235 ? 26.045 -15.982 1.158 1.00 66.94 235 ALA A C 1
ATOM 1790 O O . ALA A 1 235 ? 26.281 -16.769 0.240 1.00 66.94 235 ALA A O 1
ATOM 1791 N N . LEU A 1 236 ? 26.488 -14.721 1.173 1.00 68.12 236 LEU A N 1
ATOM 1792 C CA . LEU A 1 236 ? 27.460 -14.198 0.222 1.00 68.12 236 LEU A CA 1
ATOM 1793 C C . LEU A 1 236 ? 28.870 -14.720 0.518 1.00 68.12 236 LEU A C 1
ATOM 1795 O O . LEU A 1 236 ? 29.627 -14.920 -0.428 1.00 68.12 236 LEU A O 1
ATOM 1799 N N . SER A 1 237 ? 29.212 -14.950 1.791 1.00 72.56 237 SER A N 1
ATOM 1800 C CA . SER A 1 237 ? 30.521 -15.486 2.181 1.00 72.56 237 SER A CA 1
ATOM 1801 C C . SER A 1 237 ? 30.627 -17.009 2.032 1.00 72.56 237 SER A C 1
ATOM 1803 O O . SER A 1 237 ? 31.691 -17.483 1.661 1.00 72.56 237 SER A O 1
ATOM 1805 N N . ASP A 1 238 ? 29.543 -17.765 2.254 1.00 69.50 238 ASP A N 1
ATOM 1806 C CA . ASP A 1 238 ? 29.499 -19.227 2.096 1.00 69.50 238 ASP A CA 1
ATOM 1807 C C . ASP A 1 238 ? 28.139 -19.709 1.538 1.00 69.50 238 ASP A C 1
ATOM 1809 O O . ASP A 1 238 ? 27.161 -19.862 2.283 1.00 69.50 238 ASP A O 1
ATOM 1813 N N . PRO A 1 239 ? 28.034 -20.031 0.233 1.00 62.06 239 PRO A N 1
ATOM 1814 C CA . PRO A 1 239 ? 26.773 -20.464 -0.380 1.00 62.06 239 PRO A CA 1
ATOM 1815 C C . PRO A 1 239 ? 26.288 -21.843 0.108 1.00 62.06 239 PRO A C 1
ATOM 1817 O O . PRO A 1 239 ? 25.119 -22.186 -0.077 1.00 62.06 239 PRO A O 1
ATOM 1820 N N . ALA A 1 240 ? 27.150 -22.627 0.765 1.00 63.56 240 ALA A N 1
ATOM 1821 C CA . ALA A 1 240 ? 26.795 -23.913 1.370 1.00 63.56 240 ALA A CA 1
ATOM 1822 C C . ALA A 1 240 ? 26.001 -23.774 2.687 1.00 63.56 240 ALA A C 1
ATOM 1824 O O . ALA A 1 240 ? 25.326 -24.717 3.096 1.00 63.56 240 ALA A O 1
ATOM 1825 N N . ALA A 1 241 ? 26.017 -22.598 3.329 1.00 61.06 241 ALA A N 1
ATOM 1826 C CA . ALA A 1 241 ? 25.340 -22.345 4.606 1.00 61.06 241 ALA A CA 1
ATOM 1827 C C . ALA A 1 241 ? 23.818 -22.111 4.475 1.00 61.06 241 ALA A C 1
ATOM 1829 O O . ALA A 1 241 ? 23.126 -21.804 5.454 1.00 61.06 241 ALA A O 1
ATOM 1830 N N . LEU A 1 242 ? 23.270 -22.228 3.263 1.00 59.09 242 LEU A N 1
ATOM 1831 C CA . LEU A 1 242 ? 21.878 -21.907 2.986 1.00 59.09 242 LEU A CA 1
ATOM 1832 C C . LEU A 1 242 ? 20.963 -23.109 3.179 1.00 59.09 242 LEU A C 1
ATOM 1834 O O . LEU A 1 242 ? 20.946 -24.056 2.392 1.00 59.09 242 LEU A O 1
ATOM 1838 N N . GLY A 1 243 ? 20.112 -23.013 4.200 1.00 67.12 243 GLY A N 1
ATOM 1839 C CA . GLY A 1 243 ? 18.909 -23.836 4.295 1.00 67.12 243 GLY A CA 1
ATOM 1840 C C . GLY A 1 243 ? 17.959 -23.617 3.106 1.00 67.12 243 GLY A C 1
ATOM 1841 O O . GLY A 1 243 ? 18.200 -22.792 2.223 1.00 67.12 243 GLY A O 1
ATOM 1842 N N . GLY A 1 244 ? 16.829 -24.332 3.090 1.00 67.31 244 GLY A N 1
ATOM 1843 C CA 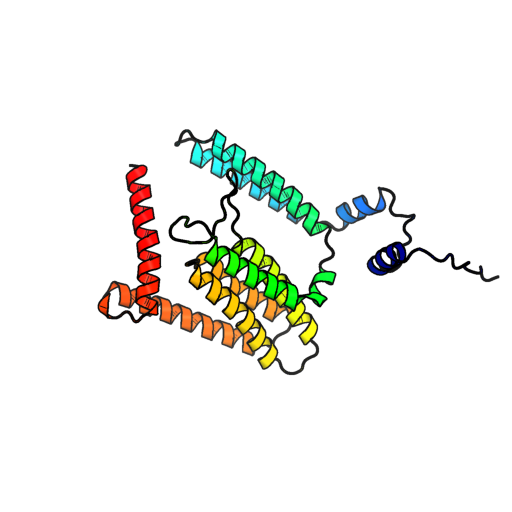. GLY A 1 244 ? 15.873 -24.319 1.969 1.00 67.31 244 GLY A CA 1
ATOM 1844 C C . GLY A 1 244 ? 15.403 -22.922 1.538 1.00 67.31 244 GLY A C 1
ATOM 1845 O O . GLY A 1 244 ? 15.438 -22.610 0.350 1.00 67.31 244 GLY A O 1
ATOM 1846 N N . PHE A 1 245 ? 15.058 -22.054 2.495 1.00 62.56 245 PHE A N 1
ATOM 1847 C CA . PHE A 1 245 ? 14.672 -20.662 2.221 1.00 62.56 245 PHE A CA 1
ATOM 1848 C C . PHE A 1 245 ? 15.816 -19.844 1.605 1.00 62.56 245 PHE A C 1
ATOM 1850 O O . PHE A 1 245 ? 15.605 -19.075 0.673 1.00 62.56 245 PHE A O 1
ATOM 1857 N N . GLY A 1 246 ? 17.046 -20.062 2.075 1.00 64.75 246 GLY A N 1
ATOM 1858 C CA . GLY A 1 246 ? 18.232 -19.389 1.560 1.00 64.75 246 GLY A CA 1
ATOM 1859 C C . GLY A 1 246 ? 18.546 -19.755 0.109 1.00 64.75 246 GLY A C 1
ATOM 1860 O O . GLY A 1 246 ? 18.859 -18.878 -0.691 1.00 64.75 246 GLY A O 1
ATOM 1861 N N . ARG A 1 247 ? 18.386 -21.035 -0.255 1.00 67.19 247 ARG A N 1
ATOM 1862 C CA . ARG A 1 247 ? 18.534 -21.502 -1.644 1.00 67.19 247 ARG A CA 1
ATOM 1863 C C . ARG A 1 247 ? 17.439 -20.954 -2.557 1.00 67.19 247 ARG A C 1
ATOM 1865 O O . ARG A 1 247 ? 17.733 -20.535 -3.672 1.00 67.19 247 ARG A O 1
ATOM 1872 N N . TRP A 1 248 ? 16.195 -20.913 -2.077 1.00 68.69 248 TRP A N 1
ATOM 1873 C CA . TRP A 1 248 ? 15.079 -20.307 -2.808 1.00 68.69 248 TRP A CA 1
ATOM 1874 C C . TRP A 1 248 ? 15.310 -18.805 -3.049 1.00 68.69 248 TRP A C 1
ATOM 1876 O O . TRP A 1 248 ? 15.190 -18.334 -4.179 1.00 68.69 248 TRP A O 1
ATOM 1886 N N . MET A 1 249 ? 15.742 -18.072 -2.019 1.00 64.38 249 MET A N 1
ATOM 1887 C CA . MET A 1 249 ? 16.017 -16.638 -2.102 1.00 64.38 249 MET A CA 1
ATOM 1888 C C . MET A 1 249 ? 17.221 -16.341 -3.005 1.00 64.38 249 MET A C 1
AT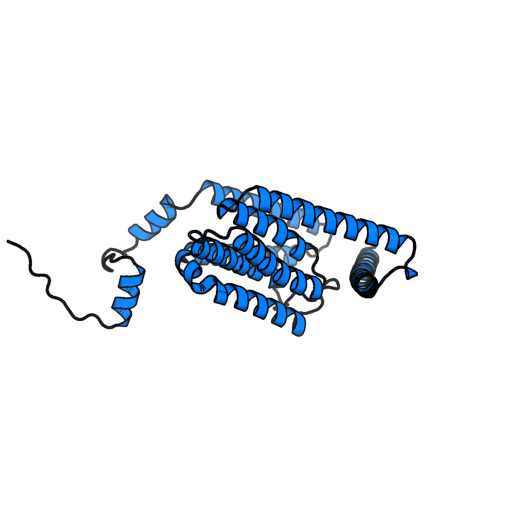OM 1890 O O . MET A 1 249 ? 17.165 -15.416 -3.809 1.00 64.38 249 MET A O 1
ATOM 1894 N N . GLN A 1 250 ? 18.279 -17.158 -2.955 1.00 67.31 250 GLN A N 1
ATOM 1895 C CA . GLN A 1 250 ? 19.377 -17.072 -3.921 1.00 67.31 250 GLN A CA 1
ATOM 1896 C C . GLN A 1 250 ? 18.921 -17.348 -5.354 1.00 67.31 250 GLN A C 1
ATOM 1898 O O . GLN A 1 250 ? 19.404 -16.684 -6.265 1.00 67.31 250 GLN A O 1
ATOM 1903 N N . GLY A 1 251 ? 18.004 -18.293 -5.570 1.00 65.69 251 GLY A N 1
ATOM 1904 C CA . GLY A 1 251 ? 17.406 -18.542 -6.883 1.00 65.69 251 GLY A CA 1
ATOM 1905 C C . GLY A 1 251 ? 16.649 -17.321 -7.412 1.00 65.69 251 GLY A C 1
ATOM 1906 O O . GLY A 1 251 ? 16.885 -16.899 -8.543 1.00 65.69 251 GLY A O 1
ATOM 1907 N N . ALA A 1 252 ? 15.814 -16.705 -6.571 1.00 65.19 252 ALA A N 1
ATOM 1908 C CA . ALA A 1 252 ? 15.093 -15.476 -6.905 1.00 65.19 252 ALA A CA 1
ATOM 1909 C C . ALA A 1 252 ? 16.047 -14.304 -7.210 1.00 65.19 252 ALA A C 1
ATOM 1911 O O . ALA A 1 252 ? 15.897 -13.622 -8.223 1.00 65.19 252 ALA A O 1
ATOM 1912 N N . LEU A 1 253 ? 17.072 -14.107 -6.376 1.00 65.12 253 LEU A N 1
ATOM 1913 C CA . LEU A 1 253 ? 18.061 -13.039 -6.545 1.00 65.12 253 LEU A CA 1
ATOM 1914 C C . LEU A 1 253 ? 18.969 -13.262 -7.761 1.00 65.12 253 LEU A C 1
ATOM 1916 O O . LEU A 1 253 ? 19.243 -12.315 -8.494 1.00 65.12 253 LEU A O 1
ATOM 1920 N N . ARG A 1 254 ? 19.415 -14.498 -8.024 1.00 62.66 254 ARG A N 1
ATOM 1921 C CA . ARG A 1 254 ? 20.201 -14.831 -9.226 1.00 62.66 254 ARG A CA 1
ATOM 1922 C C . ARG A 1 254 ? 19.393 -14.606 -10.498 1.00 62.66 254 ARG A C 1
ATOM 1924 O O . ARG A 1 254 ? 19.942 -14.080 -11.461 1.00 62.66 254 ARG A O 1
ATOM 1931 N N . GLY A 1 255 ? 18.102 -14.946 -10.490 1.00 60.59 255 GLY A N 1
ATOM 1932 C CA . GLY A 1 255 ? 17.197 -14.640 -11.597 1.00 60.59 255 GLY A CA 1
ATOM 1933 C C . GLY A 1 255 ? 17.111 -13.136 -11.880 1.00 60.59 255 GLY A C 1
ATOM 1934 O O . GLY A 1 255 ? 17.178 -12.723 -13.038 1.00 60.59 255 GLY A O 1
ATOM 1935 N N . GLN A 1 256 ? 17.069 -12.303 -10.833 1.00 58.62 256 GLN A N 1
ATOM 1936 C CA . GLN A 1 256 ? 17.113 -10.844 -10.977 1.00 58.62 256 GLN A CA 1
ATOM 1937 C C . GLN A 1 256 ? 18.481 -10.332 -11.466 1.00 58.62 256 GLN A C 1
ATOM 1939 O O . GLN A 1 256 ? 18.524 -9.509 -12.380 1.00 58.62 256 GLN A O 1
ATOM 1944 N N . MET A 1 257 ? 19.600 -10.834 -10.927 1.00 56.44 257 MET A N 1
ATOM 1945 C CA . MET A 1 257 ? 20.950 -10.400 -11.325 1.00 56.44 257 MET A CA 1
ATOM 1946 C C . MET A 1 257 ? 21.285 -10.744 -12.783 1.00 56.44 257 MET A C 1
ATOM 1948 O O . MET A 1 257 ? 21.814 -9.897 -13.501 1.00 56.44 257 MET A O 1
ATOM 1952 N N . LEU A 1 258 ? 20.939 -11.950 -13.249 1.00 56.97 258 LEU A N 1
ATOM 1953 C CA . LEU A 1 258 ? 21.194 -12.374 -14.631 1.00 56.97 258 LEU A CA 1
ATOM 1954 C C . LEU A 1 258 ? 20.421 -11.528 -15.650 1.00 56.97 258 LEU A C 1
ATOM 1956 O O . LEU A 1 258 ? 20.937 -11.251 -16.731 1.00 56.97 258 LEU A O 1
ATOM 1960 N N . GLN A 1 259 ? 19.216 -11.061 -15.307 1.00 54.53 259 GLN A N 1
ATOM 1961 C CA . GLN A 1 259 ? 18.488 -10.137 -16.174 1.00 54.53 259 GLN A CA 1
ATOM 1962 C C . GLN A 1 259 ? 19.079 -8.733 -16.169 1.00 54.53 259 GLN A C 1
ATOM 1964 O O . GLN A 1 259 ? 19.148 -8.152 -17.245 1.00 54.53 259 GLN A O 1
ATOM 1969 N N . VAL A 1 260 ? 19.546 -8.207 -15.028 1.00 55.97 260 VAL A N 1
ATOM 1970 C CA . VAL A 1 260 ? 20.243 -6.908 -14.990 1.00 55.97 260 VAL A CA 1
ATOM 1971 C C . VAL A 1 260 ? 21.474 -6.950 -15.896 1.00 55.97 260 VAL A C 1
ATOM 1973 O O . VAL A 1 260 ? 21.582 -6.107 -16.783 1.00 55.97 260 VAL A O 1
ATOM 1976 N N . SER A 1 261 ? 22.326 -7.973 -15.774 1.00 51.41 261 SER A N 1
ATOM 1977 C CA . SER A 1 261 ? 23.477 -8.164 -16.669 1.00 51.41 261 SER A CA 1
ATOM 1978 C C . SER A 1 261 ? 23.077 -8.338 -18.138 1.00 51.41 261 SER A C 1
ATOM 1980 O O . SER A 1 261 ? 23.733 -7.768 -19.002 1.00 51.41 261 SER A O 1
ATOM 1982 N N . GLY A 1 262 ? 21.983 -9.049 -18.433 1.00 51.06 262 GLY A N 1
ATOM 1983 C CA . GLY A 1 262 ? 21.456 -9.182 -19.797 1.00 51.06 262 GLY A CA 1
ATOM 1984 C C . GLY A 1 262 ? 20.945 -7.863 -20.388 1.00 51.06 262 GLY A C 1
ATOM 1985 O O . GLY A 1 262 ? 21.207 -7.567 -21.548 1.00 51.06 262 GLY A O 1
ATOM 1986 N N . THR A 1 263 ? 20.267 -7.028 -19.594 1.00 52.03 263 THR A N 1
ATOM 1987 C CA . THR A 1 263 ? 19.862 -5.677 -20.021 1.00 52.03 263 THR A CA 1
ATOM 1988 C C . THR A 1 263 ? 21.039 -4.716 -20.163 1.00 52.03 263 THR A C 1
ATOM 1990 O O . THR A 1 263 ? 21.014 -3.895 -21.068 1.00 52.03 263 THR A O 1
ATOM 1993 N N . VAL A 1 264 ? 22.076 -4.818 -19.324 1.00 52.47 264 VAL A N 1
ATOM 1994 C CA . VAL A 1 264 ? 23.298 -4.003 -19.459 1.00 52.47 264 VAL A CA 1
ATOM 1995 C C . VAL A 1 264 ? 24.085 -4.411 -20.709 1.00 52.47 264 VAL A C 1
ATOM 1997 O O . VAL A 1 264 ? 24.557 -3.543 -21.430 1.00 52.47 264 VAL A O 1
ATOM 2000 N N . ALA A 1 265 ? 24.146 -5.708 -21.025 1.00 49.16 265 ALA A N 1
ATOM 2001 C CA . ALA A 1 265 ? 24.777 -6.219 -22.244 1.00 49.16 265 ALA A CA 1
ATOM 2002 C C . ALA A 1 265 ? 23.994 -5.910 -23.536 1.00 49.16 265 ALA A C 1
ATOM 2004 O O . ALA A 1 265 ? 24.568 -5.964 -24.613 1.00 49.16 265 ALA A O 1
ATOM 2005 N N . ALA A 1 266 ? 22.696 -5.603 -23.445 1.00 42.16 266 ALA A N 1
ATOM 2006 C CA . ALA A 1 266 ? 21.876 -5.186 -24.587 1.00 42.16 266 ALA A CA 1
ATOM 2007 C C . ALA A 1 266 ? 21.868 -3.659 -24.813 1.00 42.16 266 ALA A C 1
ATOM 2009 O O . ALA A 1 266 ? 21.286 -3.193 -25.791 1.00 42.16 266 ALA A O 1
ATOM 2010 N N . VAL A 1 267 ? 22.446 -2.885 -23.886 1.00 48.59 267 VAL A N 1
ATOM 2011 C CA . VAL A 1 267 ? 22.504 -1.411 -23.918 1.00 48.59 267 VAL A CA 1
ATOM 2012 C C . VAL A 1 267 ? 23.936 -0.893 -24.142 1.00 48.59 267 VAL A C 1
ATOM 2014 O O . VAL A 1 267 ? 24.104 0.289 -24.439 1.00 48.59 267 VAL A O 1
ATOM 2017 N N . GLY A 1 268 ? 24.954 -1.754 -24.023 1.00 39.09 268 GLY A N 1
ATOM 2018 C CA . GLY A 1 268 ? 26.334 -1.479 -24.449 1.00 39.09 268 GLY A CA 1
ATOM 2019 C C . GLY A 1 268 ? 26.590 -1.964 -25.866 1.00 39.09 268 GLY A C 1
ATOM 2020 O O . GLY A 1 268 ? 27.355 -1.274 -26.572 1.00 39.09 268 GLY A O 1
#

Nearest PDB structures (foldseek):
  6bas-assembly1_A  TM=8.435E-01  e=2.318E-05  Thermus thermophilus HB8
  6bar-assembly1_A  TM=7.445E-01  e=2.441E-05  Thermus thermophilus HB8
  6pl6-assembly1_A  TM=7.227E-01  e=3.158E-05  Thermus thermophilus HB8
  6pl5-assembly1_A  TM=7.847E-01  e=7.580E-05  Thermus thermophilus HB8
  9eon-assembly1_A  TM=3.059E-01  e=4.888E+00  Synechocystis sp. PCC 6803

Secondary structure (DSSP, 8-state):
-----------HHHHHHHHHTTT--TTS-STHHHHHHHHHHS-HHHHHHHHHHHHHHHHHHHHHHGGGS-HHHHHHHHHHHHHHHHHHHHHHHHS-THHHHHTHHHHHHHHHHHHHHHHHH-EEETTEEEEEE-SS-EE-HHHHHHHHHHHHHHHHHHHTTT-S-HHHHHHHHHHHHHHHHHHHHHTT-HHHHHHHHHHHHHHHHHTT--HHHHHHHHHHHHHHHHHHHHHHHHHHH-GGG--HHHHHHHHHHHHHHHHHHHHHHTT-

Radius of gyration: 24.48 Å; Cα contacts (8 Å, |Δi|>4): 176; chains: 1; bounding box: 83×47×56 Å

=== Feature glossary ===
Annotated list of the representations used here:

Nearest PDB structures. The Foldseek neighbor list gives the closest experimentally determined structures in the PDB, ranked by structural alignment. TM-score near 1 means near-identical fold; near 0.3 means only rough topology match. This is how one finds what a novel AlphaFold prediction most resembles in the solved-structure universe.

Foldseek 3Di. Foldseek's 3Di representation compresses backbone geometry into a per-residue letter drawn from a learned twenty-state alphabet. It captures the tertiary interaction pattern around each residue — which residues are packed against it in space, regardless of where they are in sequence.

Radius of gyration, Cα contacts, bounding box. Radius of gyration (Rg) is the root-mean-square distance of Cα atoms from their centroid — a single number for overall size and compactness. A globular domain of N residues has Rg ≈ 2.2·N^0.38 Å; an extended or disordered chain has a much larger Rg. The Cα contact count is the number of residue pairs whose Cα atoms are within 8 Å and are more than four positions apart in sequence — a standard proxy for tertiary packing density. The bounding box is the smallest axis-aligned box enclosing all Cα atoms.

InterPro / GO / CATH / organism. The annotation block draws on four external resources. InterPro: which protein families and domains the sequence belongs to. GO: standardized terms for what the protein does, what process it participates in, and where in the cell it acts. CATH: which structural fold it has in the CATH hierarchy. Organism: the species of origin.

mmCIF coordinates. The mmCIF block holds the 3D Cartesian coordinates of each backbone atom (N, Cα, C, O) in ångströms. mmCIF is the PDB's canonical archive format — a tagged-loop text representation of the atomic model.

pLDDT. pLDDT is the predicted lDDT-Cα score: AlphaFold's confidence that the local environment of each residue (all inter-atomic distances within 15 Å) is correctly placed. It is a per-residue number between 0 and 100, with higher meaning more reliable.

Backbone torsions (φ/ψ). φ (phi) and ψ (psi) are the two rotatable backbone dihedrals per residue: φ is the C(i-1)–N–Cα–C torsion, ψ is the N–Cα–C–N(i+1) torsion, both in degrees on (−180°, 180°]. α-helical residues cluster near (−60°, −45°); β-strand residues near (−120°, +130°). A Ramachandran plot is simply a scatter of (φ, ψ) for every residue.

B-factor. For experimental (PDB) structures, the B-factor (temperature factor) quantifies the positional spread of each atom in the crystal — a combination of thermal vibration and static disorder — in units of Å². High B-factors mark flexible loops or poorly resolved regions; low B-factors mark the rigid, well-ordered core.

Secondary structure (3-state, P-SEA). SS3 is a coarse helix/strand/coil call (letters a/b/c) made by the P-SEA algorithm from inter-Cα distances and dihedrals. It is less detailed than DSSP but needs only Cα positions.

Predicted aligned error. Predicted aligned error is AlphaFold's pairwise confidence. Unlike pLDDT (per-residue), PAE is per-residue-pair and captures whether two parts of the structure are correctly placed relative to each other. Units are ångströms of expected positional error.

Solvent-accessible surface area. Solvent-accessible surface area (SASA) is the area in Å² traced out by the centre of a 1.4 Å probe sphere (a water molecule) rolled over the protein's van der Waals surface (Shrake–Rupley / Lee–Richards construction). Buried residues have near-zero SASA; fully exposed residues can exceed 200 Å². The total SASA scales roughly with the number of surface residues.

Secondary structure (8-state, DSSP). The SS8 string is DSSP's per-residue secondary-structure call. α-helix (H) means an i→i+4 H-bond ladder; β-strand (E) means the residue participates in a β-sheet; 3₁₀ (G) and π (I) are tighter and wider helices; T/S are turns/bends; '-' is loop.
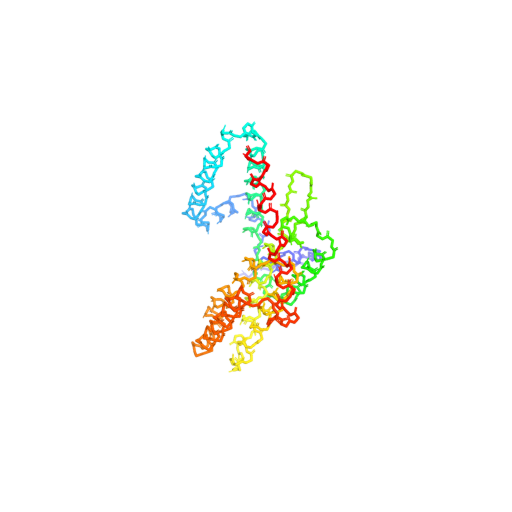
Rendered structure images. Structure images are PyMOL renders from six orthogonal camera directions. Cartoon representation draws helices as coils and strands as arrows; sticks shows the backbone as bonds; surface shows the solvent-excluded envelope. Rainbow coloring maps sequence position to hue (blue→red, N→C); chain coloring assigns a distinct color per polypeptide.

Sequence. The amino-acid sequence is the protein's primary structure: the linear order of residues from the N-terminus to the C-terminus, written in one-letter code. Everything else here — the 3D coordinates, the secondary structure, the domain annotations — is ultimately a consequence of this string.

Contact-map, Ramachandran, and PAE plots. Three diagnostic plots accompany the record. The Cα contact map visualizes the tertiary structure as a 2D adjacency matrix (8 Å cutoff, sequence-local contacts suppressed). The Ramachandran plot shows the distribution of backbone (φ, ψ) torsions, with points in the α and β basins reflecting secondary structure content. The PAE plot shows AlphaFold's inter-residue confidence as a color matrix.